Protein AF-A0AA35T6Y2-F1 (afdb_monomer_lite)

Organism: Geodia barretti (NCBI:txid519541)

pLDDT: mean 72.66, std 21.19, range [26.28, 97.31]

InterPro domains:
  IPR019515 Vacuolar protein sorting-associated protein 54, N-terminal [PF10475] (73-193)
  IPR039745 Vacuolar protein sorting-associated protein 54 [PTHR12965] (3-205)

Sequence (213 aa):
MFDLSSVPRLFMQADFCLKDLATFQQVLPLQELGPGRRTKKAARSGERGKKNVTSPSPNTPSTPPVSSKLLHEKLSQYLDVIEVHLAHQIAQRSDLFFSTLSSQQELQDHIMSVRQNVVELRMCLRDLDRKLTHKNLELMRLCSQTHRNSQVLQKLKLISTVQQTQPTIQLLLSTSDFVGAIDLITTTQDVLHDELRGVHSLRSVVFLITLSS

Secondary structure (DSSP, 8-state):
---GGGS-GGGG-TT--TTSHHHHHHHGGGT-SSS------------------------------HHHHHHHHHHHHHHHHHHHHHHHHHHHHHHHHHHHHHHHHHHHHHHHHHHHHHHHHHHHHHHHHHHHHHHHHHHHHHHHHHHHHHHHHHHHHHHHHHHHHHHHHHHHHHTT-HHHHHHHHHHHHHHHHHH-TT-GGGHHHHHHHHH--

Structure (mmCIF, N/CA/C/O backbone):
data_AF-A0AA35T6Y2-F1
#
_entry.id   AF-A0AA35T6Y2-F1
#
loop_
_atom_site.group_PDB
_atom_site.id
_atom_site.type_symbol
_atom_site.label_atom_id
_atom_site.label_alt_id
_atom_site.label_comp_id
_atom_site.label_asym_id
_atom_site.label_entity_id
_atom_site.label_seq_id
_atom_site.pdbx_PDB_ins_code
_atom_site.Cartn_x
_atom_site.Cartn_y
_atom_site.Cartn_z
_atom_site.occupancy
_atom_site.B_iso_or_equiv
_atom_site.auth_seq_id
_atom_site.auth_comp_id
_atom_site.auth_asym_id
_atom_site.auth_atom_id
_atom_site.pdbx_PDB_model_num
ATOM 1 N N . MET A 1 1 ? 35.391 18.496 -51.029 1.00 40.84 1 MET A N 1
ATOM 2 C CA . MET A 1 1 ? 34.300 17.642 -50.521 1.00 40.84 1 MET A CA 1
ATOM 3 C C . MET A 1 1 ? 34.129 16.545 -51.555 1.00 40.84 1 MET A C 1
ATOM 5 O O . MET A 1 1 ? 33.751 16.854 -52.675 1.00 40.84 1 MET A O 1
ATOM 9 N N . PHE A 1 2 ? 34.644 15.347 -51.281 1.00 49.19 2 PHE A N 1
ATOM 10 C CA . PHE A 1 2 ? 34.732 14.275 -52.275 1.00 49.19 2 PHE A CA 1
ATOM 11 C C . PHE A 1 2 ? 33.398 13.529 -52.318 1.00 49.19 2 PHE A C 1
ATOM 13 O O . PHE A 1 2 ? 33.018 12.889 -51.343 1.00 49.19 2 PHE A O 1
ATOM 20 N N . ASP A 1 3 ? 32.675 13.663 -53.428 1.00 54.66 3 ASP A N 1
ATOM 21 C CA . ASP A 1 3 ? 31.374 13.030 -53.617 1.00 54.66 3 ASP A CA 1
ATOM 22 C C . ASP A 1 3 ? 31.513 11.553 -54.007 1.00 54.66 3 ASP A C 1
ATOM 24 O O . ASP A 1 3 ? 32.377 11.167 -54.806 1.00 54.66 3 ASP A O 1
ATOM 28 N N . LEU A 1 4 ? 30.571 10.737 -53.522 1.00 59.56 4 LEU A N 1
ATOM 29 C CA . LEU A 1 4 ? 30.365 9.329 -53.900 1.00 59.56 4 LEU A CA 1
ATOM 30 C C . LEU A 1 4 ? 30.163 9.115 -55.411 1.00 59.56 4 LEU A C 1
ATOM 32 O O . LEU A 1 4 ? 30.188 7.983 -55.880 1.00 59.56 4 LEU A O 1
ATOM 36 N N . SER A 1 5 ? 29.962 10.187 -56.180 1.00 58.47 5 SER A N 1
ATOM 37 C CA . SER A 1 5 ? 29.898 10.173 -57.644 1.00 58.47 5 SER A CA 1
ATOM 38 C C . SER A 1 5 ? 31.239 9.848 -58.309 1.00 58.47 5 SER A C 1
ATOM 40 O O . SER A 1 5 ? 31.257 9.415 -59.459 1.00 58.47 5 SER A O 1
ATOM 42 N N . SER A 1 6 ? 32.354 10.040 -57.596 1.00 57.62 6 SER A N 1
ATOM 43 C CA . SER A 1 6 ? 33.705 9.741 -58.084 1.00 57.62 6 SER A CA 1
ATOM 44 C C . SER A 1 6 ? 34.071 8.256 -57.998 1.00 57.62 6 SER A C 1
ATOM 46 O O . SER A 1 6 ? 34.966 7.810 -58.719 1.00 57.62 6 SER A O 1
ATOM 48 N N . VAL A 1 7 ? 33.365 7.495 -57.154 1.00 61.16 7 VAL A N 1
ATOM 49 C CA . VAL A 1 7 ? 33.535 6.049 -56.989 1.00 61.16 7 VAL A CA 1
ATOM 50 C C . VAL A 1 7 ? 32.542 5.333 -57.911 1.00 61.16 7 VAL A C 1
ATOM 52 O O . VAL A 1 7 ? 31.332 5.542 -57.795 1.00 61.16 7 VAL A O 1
ATOM 55 N N . PRO A 1 8 ? 32.998 4.463 -58.827 1.00 65.88 8 PRO A N 1
ATOM 56 C CA . PRO A 1 8 ? 32.092 3.653 -59.632 1.00 65.88 8 PRO A CA 1
ATOM 57 C C . PRO A 1 8 ? 31.171 2.802 -58.744 1.00 65.88 8 PRO A C 1
ATOM 59 O O . PRO A 1 8 ? 31.642 2.017 -57.924 1.00 65.88 8 PRO A O 1
ATOM 62 N N . ARG A 1 9 ? 29.848 2.897 -58.943 1.00 61.72 9 ARG A N 1
ATOM 63 C CA . ARG A 1 9 ? 28.834 2.129 -58.181 1.00 61.72 9 ARG A CA 1
ATOM 64 C C . ARG A 1 9 ? 29.005 0.606 -58.269 1.00 61.72 9 ARG A C 1
ATOM 66 O O . ARG A 1 9 ? 28.448 -0.111 -57.448 1.00 61.72 9 ARG A O 1
ATOM 73 N N . LEU A 1 10 ? 29.798 0.135 -59.232 1.00 60.56 10 LEU A N 1
ATOM 74 C CA . LEU A 1 10 ? 30.253 -1.251 -59.367 1.00 60.56 10 LEU A CA 1
ATOM 75 C C . LEU A 1 10 ? 30.961 -1.767 -58.102 1.00 60.56 10 LEU A C 1
ATOM 77 O O . LEU A 1 10 ? 30.773 -2.919 -57.734 1.00 60.56 10 LEU A O 1
ATOM 81 N N . PHE A 1 11 ? 31.705 -0.913 -57.390 1.00 60.81 11 PHE A N 1
ATOM 82 C CA . PHE A 1 11 ? 32.363 -1.277 -56.127 1.00 60.81 11 PHE A CA 1
ATOM 83 C C . PHE A 1 11 ? 31.399 -1.388 -54.934 1.00 60.81 11 PHE A C 1
ATOM 85 O O . PHE A 1 11 ? 31.786 -1.889 -53.885 1.00 60.81 11 PHE A O 1
ATOM 92 N N . MET A 1 12 ? 30.158 -0.908 -55.072 1.00 64.06 12 MET A N 1
ATOM 93 C CA . MET A 1 12 ? 29.148 -0.889 -54.004 1.00 64.06 12 MET A CA 1
ATOM 94 C C . MET A 1 12 ? 28.091 -1.994 -54.157 1.00 64.06 12 MET A C 1
ATOM 96 O O . MET A 1 12 ? 27.111 -2.018 -53.415 1.00 64.06 12 MET A O 1
ATOM 100 N N . GLN A 1 13 ? 28.249 -2.891 -55.133 1.00 67.50 13 GLN A N 1
ATOM 101 C CA . GLN A 1 13 ? 27.334 -4.009 -55.354 1.00 67.50 13 GLN A CA 1
ATOM 102 C C . GLN A 1 13 ? 27.669 -5.179 -54.420 1.00 67.50 13 GLN A C 1
ATOM 104 O O . GLN A 1 13 ? 28.837 -5.504 -54.222 1.00 67.50 13 GLN A O 1
ATOM 109 N N . ALA A 1 14 ? 26.640 -5.839 -53.879 1.00 59.72 14 ALA A N 1
ATOM 110 C CA . ALA A 1 14 ? 26.797 -6.993 -52.986 1.00 59.72 14 ALA A CA 1
ATOM 111 C C . ALA A 1 14 ? 27.492 -8.196 -53.663 1.00 59.72 14 ALA A C 1
ATOM 113 O O . ALA A 1 14 ? 28.116 -9.005 -52.982 1.00 59.72 14 ALA A O 1
ATOM 114 N N . ASP A 1 15 ? 27.445 -8.257 -54.998 1.00 60.25 15 ASP A N 1
ATOM 115 C CA . ASP A 1 15 ? 27.984 -9.349 -55.819 1.00 60.25 15 ASP A CA 1
ATOM 116 C C . ASP A 1 15 ? 29.372 -9.022 -56.410 1.00 60.25 15 ASP A C 1
ATOM 118 O O . ASP A 1 15 ? 29.856 -9.694 -57.325 1.00 60.25 15 ASP A O 1
ATOM 122 N N . PHE A 1 16 ? 30.027 -7.965 -55.916 1.00 62.53 16 PHE A N 1
ATOM 123 C CA . PHE A 1 16 ? 31.308 -7.501 -56.438 1.00 62.53 16 PHE A CA 1
ATOM 124 C C . PHE A 1 16 ? 32.417 -8.546 -56.234 1.00 62.53 16 PHE A C 1
ATOM 126 O O . PHE A 1 16 ? 32.911 -8.773 -55.129 1.00 62.53 16 PHE A O 1
ATOM 133 N N . CYS A 1 17 ? 32.849 -9.161 -57.335 1.00 58.00 17 CYS A N 1
ATOM 134 C CA . CYS A 1 17 ? 33.937 -10.130 -57.358 1.00 58.00 17 CYS A CA 1
ATOM 135 C C . CYS A 1 17 ? 34.991 -9.724 -58.397 1.00 58.00 17 CYS A C 1
ATOM 137 O O . CYS A 1 17 ? 34.761 -9.848 -59.597 1.00 58.00 17 CYS A O 1
ATOM 139 N N . LEU A 1 18 ? 36.199 -9.347 -57.950 1.00 61.38 18 LEU A N 1
ATOM 140 C CA . LEU A 1 18 ? 37.350 -9.092 -58.844 1.00 61.38 18 LEU A CA 1
ATOM 141 C C . LEU A 1 18 ? 37.808 -10.334 -59.628 1.00 61.38 18 LEU A C 1
ATOM 143 O O . LEU A 1 18 ? 38.645 -10.227 -60.520 1.00 61.38 18 LEU A O 1
ATOM 147 N N . LYS A 1 19 ? 37.304 -11.519 -59.266 1.00 58.59 19 LYS A N 1
ATOM 148 C CA . LYS A 1 19 ? 37.584 -12.771 -59.975 1.00 58.59 19 LYS A CA 1
ATOM 149 C C . LYS A 1 19 ? 36.892 -12.837 -61.336 1.00 58.59 19 LYS A C 1
ATOM 151 O O . LYS A 1 19 ? 37.330 -13.612 -62.179 1.00 58.59 19 LYS A O 1
ATOM 156 N N . ASP A 1 20 ? 35.832 -12.054 -61.540 1.00 62.06 20 ASP A N 1
ATOM 157 C CA . ASP A 1 20 ? 35.130 -12.008 -62.814 1.00 62.06 20 ASP A CA 1
ATOM 158 C C . ASP A 1 20 ? 35.839 -11.054 -63.787 1.00 62.06 20 ASP A C 1
ATOM 160 O O . ASP A 1 20 ? 36.081 -9.878 -63.493 1.00 62.06 20 ASP A O 1
ATOM 164 N N . LEU A 1 21 ? 36.192 -11.583 -64.958 1.00 54.94 21 LEU A N 1
ATOM 165 C CA . LEU A 1 21 ? 36.977 -10.891 -65.978 1.00 54.94 21 LEU A CA 1
ATOM 166 C C . LEU A 1 21 ? 36.234 -9.662 -66.523 1.00 54.94 21 LEU A C 1
ATOM 168 O O . LEU A 1 21 ? 36.875 -8.666 -66.851 1.00 54.94 21 LEU A O 1
ATOM 172 N N . ALA A 1 22 ? 34.898 -9.703 -66.570 1.00 56.12 22 ALA A N 1
ATOM 173 C CA . ALA A 1 22 ? 34.062 -8.586 -67.011 1.00 56.12 22 ALA A CA 1
ATOM 174 C C . ALA A 1 22 ? 34.075 -7.418 -66.006 1.00 56.12 22 ALA A C 1
ATOM 176 O O . ALA A 1 22 ? 34.224 -6.258 -66.397 1.00 56.12 22 ALA A O 1
ATOM 177 N N . THR A 1 23 ? 34.008 -7.726 -64.709 1.00 59.81 23 THR A N 1
ATOM 178 C CA . THR A 1 23 ? 34.080 -6.747 -63.613 1.00 59.81 23 THR A CA 1
ATOM 179 C C . THR A 1 23 ? 35.476 -6.129 -63.524 1.00 59.81 23 THR A C 1
ATOM 181 O O . THR A 1 23 ? 35.616 -4.916 -63.379 1.00 59.81 23 THR A O 1
ATOM 184 N N . PHE A 1 24 ? 36.528 -6.934 -63.711 1.00 61.31 24 PHE A N 1
ATOM 185 C CA . PHE A 1 24 ? 37.911 -6.457 -63.779 1.00 61.31 24 PHE A CA 1
ATOM 186 C C . PHE A 1 24 ? 38.156 -5.558 -65.009 1.00 61.31 24 PHE A C 1
ATOM 188 O O . PHE A 1 24 ? 38.783 -4.505 -64.890 1.00 61.31 24 PHE A O 1
ATOM 195 N N . GLN A 1 25 ? 37.597 -5.907 -66.176 1.00 56.62 25 GLN A N 1
ATOM 196 C CA . GLN A 1 25 ? 37.661 -5.097 -67.404 1.00 56.62 25 GLN A CA 1
ATOM 197 C C . GLN A 1 25 ? 36.926 -3.755 -67.310 1.00 56.62 25 GLN A C 1
ATOM 199 O O . GLN A 1 25 ? 37.310 -2.809 -67.995 1.00 56.62 25 GLN A O 1
ATOM 204 N N . GLN A 1 26 ? 35.920 -3.633 -66.444 1.00 58.12 26 GLN A N 1
ATOM 205 C CA . GLN A 1 26 ? 35.246 -2.359 -66.168 1.00 58.12 26 GLN A CA 1
ATOM 206 C C . GLN A 1 26 ? 35.996 -1.458 -65.176 1.00 58.12 26 GLN A C 1
ATOM 208 O O . GLN A 1 26 ? 35.771 -0.250 -65.176 1.00 58.12 26 GLN A O 1
ATOM 213 N N . VAL A 1 27 ? 36.914 -2.007 -64.375 1.00 59.06 27 VAL A N 1
ATOM 214 C CA . VAL A 1 27 ? 37.843 -1.240 -63.518 1.00 59.06 27 VAL A CA 1
ATOM 215 C C . VAL A 1 27 ? 39.121 -0.851 -64.288 1.00 59.06 27 VAL A C 1
ATOM 217 O O . VAL A 1 27 ? 39.754 0.163 -63.998 1.00 59.06 27 VAL A O 1
ATOM 220 N N . LEU A 1 28 ? 39.446 -1.596 -65.349 1.00 56.75 28 LEU A N 1
ATOM 221 C CA . LEU A 1 28 ? 40.545 -1.361 -66.297 1.00 56.75 28 LEU A CA 1
ATOM 222 C C . LEU A 1 28 ? 40.528 -0.050 -67.127 1.00 56.75 28 LEU A C 1
ATOM 224 O O . LEU A 1 28 ? 41.612 0.320 -67.582 1.00 56.75 28 LEU A O 1
ATOM 228 N N . PRO A 1 29 ? 39.431 0.722 -67.318 1.00 55.75 29 PRO A N 1
ATOM 229 C CA . PRO A 1 29 ? 39.501 2.045 -67.953 1.00 55.75 29 PRO A CA 1
ATOM 230 C C . PRO A 1 29 ? 40.425 3.021 -67.206 1.00 55.75 29 PRO A C 1
ATOM 232 O O . PRO A 1 29 ? 40.916 3.978 -67.797 1.00 55.75 29 PRO A O 1
ATOM 235 N N . LEU A 1 30 ? 40.725 2.750 -65.929 1.00 52.12 30 LEU A N 1
ATOM 236 C CA . LEU A 1 30 ? 41.724 3.474 -65.136 1.00 52.12 30 LEU A CA 1
ATOM 237 C C . LEU A 1 30 ? 43.175 3.209 -65.590 1.00 52.12 30 LEU A C 1
ATOM 239 O O . LEU A 1 30 ? 44.072 3.965 -65.228 1.00 52.12 30 LEU A O 1
ATOM 243 N N . GLN A 1 31 ? 43.421 2.166 -66.391 1.00 52.12 31 GLN A N 1
ATOM 244 C CA . GLN A 1 31 ? 44.741 1.800 -66.915 1.00 52.12 31 GLN A CA 1
A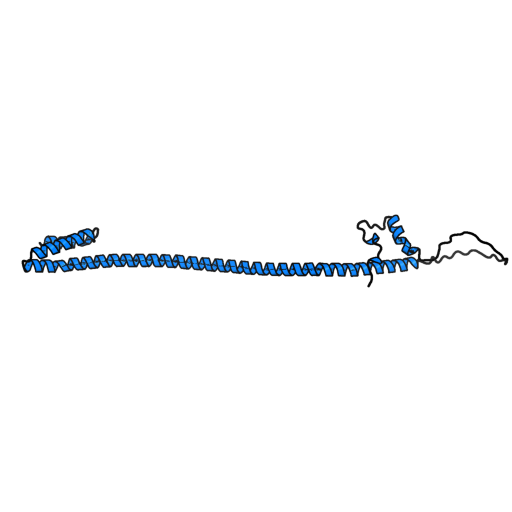TOM 245 C C . GLN A 1 31 ? 44.984 2.308 -68.352 1.00 52.12 31 GLN A C 1
ATOM 247 O O . GLN A 1 31 ? 46.137 2.389 -68.772 1.00 52.12 31 GLN A O 1
ATOM 252 N N . GLU A 1 32 ? 43.936 2.696 -69.093 1.00 49.53 32 GLU A N 1
ATOM 253 C CA . GLU A 1 32 ? 44.047 3.209 -70.476 1.00 49.53 32 GLU A CA 1
ATOM 254 C C . GLU A 1 32 ? 44.445 4.699 -70.563 1.00 49.53 32 GLU A C 1
ATOM 256 O O . GLU A 1 32 ? 44.732 5.192 -71.655 1.00 49.53 32 GLU A O 1
ATOM 261 N N . LEU A 1 33 ? 44.557 5.429 -69.445 1.00 48.62 33 LEU A N 1
ATOM 262 C CA . LEU A 1 33 ? 45.177 6.764 -69.434 1.00 48.62 33 LEU A CA 1
ATOM 263 C C . LEU A 1 33 ? 46.721 6.659 -69.356 1.00 48.62 33 LEU A C 1
ATOM 265 O O . LEU A 1 33 ? 47.359 7.057 -68.385 1.00 48.62 33 LEU A O 1
ATOM 269 N N . GLY A 1 34 ? 47.334 6.095 -70.401 1.00 35.66 34 GLY A N 1
ATOM 270 C CA . GLY A 1 34 ? 48.787 6.015 -70.618 1.00 35.66 34 GLY A CA 1
ATOM 271 C C . GLY A 1 34 ? 49.102 5.504 -72.035 1.00 35.66 34 GLY A C 1
ATOM 272 O O . GLY A 1 34 ? 48.418 4.610 -72.522 1.00 35.66 34 GLY A O 1
ATOM 273 N N . PRO A 1 35 ? 50.069 6.094 -72.762 1.00 43.78 35 PRO A N 1
ATOM 274 C CA . PRO A 1 35 ? 49.973 6.334 -74.202 1.00 43.78 35 PRO A CA 1
ATOM 275 C C . PRO A 1 35 ? 50.241 5.073 -75.030 1.00 43.78 35 PRO A C 1
ATOM 277 O O . PRO A 1 35 ? 51.327 4.502 -74.964 1.00 43.78 35 PRO A O 1
ATOM 280 N N . GLY A 1 36 ? 49.288 4.646 -75.867 1.00 43.75 36 GLY A N 1
ATOM 281 C CA . GLY A 1 36 ? 49.531 3.428 -76.643 1.00 43.75 36 GLY A CA 1
ATOM 282 C C . GLY A 1 36 ? 48.455 2.916 -77.591 1.00 43.75 36 GLY A C 1
ATOM 283 O O . GLY A 1 36 ? 48.460 1.721 -77.864 1.00 43.75 36 GLY A O 1
ATOM 284 N N . ARG A 1 37 ? 47.567 3.744 -78.161 1.00 35.47 37 ARG A N 1
ATOM 285 C CA . ARG A 1 37 ? 46.673 3.281 -79.244 1.00 35.47 37 ARG A CA 1
ATOM 286 C C . ARG A 1 37 ? 47.218 3.653 -80.622 1.00 35.47 37 ARG A C 1
ATOM 288 O O . ARG A 1 37 ? 46.863 4.661 -81.222 1.00 35.47 37 ARG A O 1
ATOM 295 N N . ARG A 1 38 ? 48.096 2.792 -81.147 1.00 37.28 38 ARG A N 1
ATOM 296 C CA . ARG A 1 38 ? 48.432 2.733 -82.577 1.00 37.28 38 ARG A CA 1
ATOM 297 C C . ARG A 1 38 ? 47.228 2.195 -83.355 1.00 37.28 38 ARG A C 1
ATOM 299 O O . ARG A 1 38 ? 47.124 0.993 -83.576 1.00 37.28 38 ARG A O 1
ATOM 306 N N . THR A 1 39 ? 46.359 3.072 -83.841 1.00 32.34 39 THR A N 1
ATOM 307 C CA . THR A 1 39 ? 45.482 2.753 -84.976 1.00 32.34 39 THR A CA 1
ATOM 308 C C . THR A 1 39 ? 46.164 3.220 -86.257 1.00 32.34 39 THR A C 1
ATOM 310 O O . THR A 1 39 ? 46.186 4.403 -86.582 1.00 32.34 39 THR A O 1
ATOM 313 N N . LYS A 1 40 ? 46.768 2.274 -86.982 1.00 31.59 40 LYS A N 1
ATOM 314 C CA . LYS A 1 40 ? 47.261 2.490 -88.347 1.00 31.59 40 LYS A CA 1
ATOM 315 C C . LYS A 1 40 ? 46.074 2.802 -89.265 1.00 31.59 40 LYS A C 1
ATOM 317 O O . LYS A 1 40 ? 45.190 1.958 -89.365 1.00 31.59 40 LYS A O 1
ATOM 322 N N . LYS A 1 41 ? 46.109 3.932 -89.984 1.00 27.95 41 LYS A N 1
ATOM 323 C CA . LYS A 1 41 ? 45.565 4.087 -91.351 1.00 27.95 41 LYS A CA 1
ATOM 324 C C . LYS A 1 41 ? 46.069 5.388 -92.012 1.00 27.95 41 LYS A C 1
ATOM 326 O O . LYS A 1 41 ? 45.730 6.477 -91.586 1.00 27.95 41 LYS A O 1
ATOM 331 N N . ALA A 1 42 ? 46.907 5.180 -93.034 1.00 28.30 42 ALA A N 1
ATOM 332 C CA . ALA A 1 42 ? 47.131 5.944 -94.271 1.00 28.30 42 ALA A CA 1
ATOM 333 C C . ALA A 1 42 ? 47.162 7.492 -94.269 1.00 28.30 42 ALA A C 1
ATOM 335 O O . ALA A 1 42 ? 46.114 8.121 -94.214 1.00 28.30 42 ALA A O 1
ATOM 336 N N . ALA A 1 43 ? 48.337 8.074 -94.568 1.00 29.12 43 ALA A N 1
ATOM 337 C CA . ALA A 1 43 ? 48.576 8.863 -95.794 1.00 29.12 43 ALA A CA 1
ATOM 338 C C . ALA A 1 43 ? 50.055 9.323 -95.925 1.00 29.12 43 ALA A C 1
ATOM 340 O O . ALA A 1 43 ? 50.630 9.840 -94.977 1.00 29.12 43 ALA A O 1
ATOM 341 N N . ARG A 1 44 ? 50.630 9.068 -97.119 1.00 28.20 44 ARG A N 1
ATOM 342 C CA . ARG A 1 44 ? 51.732 9.731 -97.879 1.00 28.20 44 ARG A CA 1
ATOM 343 C C . ARG A 1 44 ? 52.544 10.842 -97.172 1.00 28.20 44 ARG A C 1
ATOM 345 O O . ARG A 1 44 ? 51.957 11.778 -96.660 1.00 28.20 44 ARG A O 1
ATOM 352 N N . SER A 1 45 ? 53.882 10.881 -97.233 1.00 27.44 45 SER A N 1
ATOM 353 C CA . SER A 1 45 ? 54.701 11.236 -98.419 1.00 27.44 45 SER A CA 1
ATOM 354 C C . SER A 1 45 ? 56.177 11.452 -97.989 1.00 27.44 45 SER A C 1
ATOM 356 O O . SER A 1 45 ? 56.346 11.988 -96.905 1.00 27.44 45 SER A O 1
ATOM 358 N N . GLY A 1 46 ? 57.166 11.077 -98.835 1.00 26.28 46 GLY A N 1
ATOM 359 C CA . GLY A 1 46 ? 58.586 11.543 -98.969 1.00 26.28 46 GLY A CA 1
ATOM 360 C C . GLY A 1 46 ? 59.429 11.857 -97.710 1.00 26.28 46 GLY A C 1
ATOM 361 O O . GLY A 1 46 ? 58.981 12.559 -96.829 1.00 26.28 46 GLY A O 1
ATOM 362 N N . GLU A 1 47 ? 60.689 11.451 -97.520 1.00 30.02 47 GLU A N 1
ATOM 363 C CA . GLU A 1 47 ? 61.833 11.453 -98.440 1.00 30.02 47 GLU A CA 1
ATOM 364 C C . GLU A 1 47 ? 63.053 10.716 -97.818 1.00 30.02 47 GLU A C 1
ATOM 366 O O . GLU A 1 47 ? 63.069 10.357 -96.643 1.00 30.02 47 GLU A O 1
ATOM 371 N N . ARG A 1 48 ? 64.074 10.469 -98.649 1.00 28.86 48 ARG A N 1
ATOM 372 C CA . ARG A 1 48 ? 65.286 9.643 -98.446 1.00 28.86 48 ARG A CA 1
ATOM 373 C C . ARG A 1 48 ? 66.258 10.112 -97.341 1.00 28.86 48 ARG A C 1
ATOM 375 O O . ARG A 1 48 ? 66.611 11.280 -97.285 1.00 28.86 48 ARG A O 1
ATOM 382 N N . GLY A 1 49 ? 66.895 9.147 -96.660 1.00 29.39 49 GLY A N 1
ATOM 383 C CA . GLY A 1 49 ? 68.173 9.313 -95.942 1.00 29.39 49 GLY A CA 1
ATOM 384 C C . GLY A 1 49 ? 68.790 7.967 -95.517 1.00 29.39 49 GLY A C 1
ATOM 385 O O . GLY A 1 49 ? 68.123 7.150 -94.900 1.00 29.39 49 GLY A O 1
ATOM 386 N N . LYS A 1 50 ? 70.037 7.693 -95.920 1.00 30.02 50 LYS A N 1
ATOM 387 C CA . LYS A 1 50 ? 70.764 6.399 -95.897 1.00 30.02 50 LYS A CA 1
ATOM 388 C C . LYS A 1 50 ? 71.393 6.033 -94.530 1.00 30.02 50 LYS A C 1
ATOM 390 O O . LYS A 1 50 ? 72.037 6.890 -93.949 1.00 30.02 50 LYS A O 1
ATOM 395 N N . LYS A 1 51 ? 71.400 4.713 -94.233 1.00 30.86 51 LYS A N 1
ATOM 396 C CA . LYS A 1 51 ? 72.485 3.864 -93.645 1.00 30.86 51 LYS A CA 1
ATOM 397 C C . LYS A 1 51 ? 72.965 4.202 -92.207 1.00 30.86 51 LYS A C 1
ATOM 399 O O . LYS A 1 51 ? 73.415 5.302 -91.953 1.00 30.86 51 LYS A O 1
ATOM 404 N N . ASN A 1 52 ? 72.953 3.292 -91.225 1.00 29.45 52 ASN A N 1
ATOM 405 C CA . ASN A 1 52 ? 73.809 2.100 -91.140 1.00 29.45 52 ASN A CA 1
ATOM 406 C C . ASN A 1 52 ? 73.303 1.077 -90.099 1.00 29.45 52 ASN A C 1
ATOM 408 O O . ASN A 1 52 ? 72.734 1.428 -89.071 1.00 29.45 52 ASN A O 1
ATOM 412 N N . VAL A 1 53 ? 73.596 -0.190 -90.388 1.00 39.94 53 VAL A N 1
ATOM 413 C CA . VAL A 1 53 ? 73.515 -1.379 -89.525 1.00 39.94 53 VAL A CA 1
ATOM 414 C C . VAL A 1 53 ? 74.639 -1.342 -88.484 1.00 39.94 53 VAL A C 1
ATOM 416 O O . VAL A 1 53 ? 75.757 -1.047 -88.890 1.00 39.94 53 VAL A O 1
ATOM 419 N N . THR A 1 54 ? 74.383 -1.697 -87.211 1.00 31.62 54 THR A N 1
ATOM 420 C CA . THR A 1 54 ? 75.270 -2.528 -86.349 1.00 31.62 54 THR A CA 1
ATOM 421 C C . THR A 1 54 ? 74.529 -3.019 -85.081 1.00 31.62 54 THR A C 1
ATOM 423 O O . THR A 1 54 ? 74.112 -2.225 -84.248 1.00 31.62 54 THR A O 1
ATOM 426 N N . SER A 1 55 ? 74.421 -4.352 -84.985 1.00 37.69 55 SER A N 1
ATOM 427 C CA . SER A 1 55 ? 74.269 -5.258 -83.820 1.00 37.69 55 SER A CA 1
ATOM 428 C C . SER A 1 55 ? 73.057 -5.209 -82.853 1.00 37.69 55 SER A C 1
ATOM 430 O O . SER A 1 55 ? 72.731 -4.155 -82.312 1.00 37.69 55 SER A O 1
ATOM 432 N N . PRO A 1 56 ? 72.471 -6.387 -82.525 1.00 45.94 56 PRO A N 1
ATOM 433 C CA . PRO A 1 56 ? 71.513 -6.586 -81.439 1.00 45.94 56 PRO A CA 1
ATOM 434 C C . PRO A 1 56 ? 72.243 -6.829 -80.105 1.00 45.94 56 PRO A C 1
ATOM 436 O O . PRO A 1 56 ? 73.211 -7.584 -80.062 1.00 45.94 56 PRO A O 1
ATOM 439 N N . SER A 1 57 ? 71.772 -6.235 -79.006 1.00 31.48 57 SER A N 1
ATOM 440 C CA . SER A 1 57 ? 72.212 -6.613 -77.656 1.00 31.48 57 SER A CA 1
ATOM 441 C C . SER A 1 57 ? 71.022 -6.619 -76.684 1.00 31.48 57 SER A C 1
ATOM 443 O O . SER A 1 57 ? 70.253 -5.653 -76.673 1.00 31.48 57 SER A O 1
ATOM 445 N N . PRO A 1 58 ? 70.820 -7.708 -75.917 1.00 50.09 58 PRO A N 1
ATOM 446 C CA . PRO A 1 58 ? 69.639 -7.938 -75.101 1.00 50.09 58 PRO A CA 1
ATOM 447 C C . PRO A 1 58 ? 69.872 -7.381 -73.702 1.00 50.09 58 PRO A C 1
ATOM 449 O O . PRO A 1 58 ? 70.638 -7.964 -72.956 1.00 50.09 58 PRO A O 1
ATOM 452 N N . ASN A 1 59 ? 69.220 -6.282 -73.329 1.00 36.19 59 ASN A N 1
ATOM 453 C CA . ASN A 1 59 ? 69.100 -5.876 -71.928 1.00 36.19 59 ASN A CA 1
ATOM 454 C C . ASN A 1 59 ? 67.814 -5.068 -71.745 1.00 36.19 59 ASN A C 1
ATOM 456 O O . ASN A 1 59 ? 67.763 -3.857 -71.942 1.00 36.19 59 ASN A O 1
ATOM 460 N N . THR A 1 60 ? 66.753 -5.781 -71.387 1.00 46.00 60 THR A N 1
ATOM 461 C CA . THR A 1 60 ? 65.587 -5.253 -70.681 1.00 46.00 60 THR A CA 1
ATOM 462 C C . THR A 1 60 ? 66.018 -4.572 -69.383 1.00 46.00 60 THR A C 1
ATOM 464 O O . THR A 1 60 ? 66.647 -5.211 -68.543 1.00 46.00 60 THR A O 1
ATOM 467 N N . PRO A 1 61 ? 65.515 -3.361 -69.124 1.00 39.47 61 PRO A N 1
ATOM 468 C CA . PRO A 1 61 ? 64.863 -3.085 -67.866 1.00 39.47 61 PRO A CA 1
ATOM 469 C C . PRO A 1 61 ? 63.380 -2.959 -68.188 1.00 39.47 61 PRO A C 1
ATOM 471 O O . PRO A 1 61 ? 62.914 -1.955 -68.723 1.00 39.47 61 PRO A O 1
ATOM 474 N N . SER A 1 62 ? 62.637 -4.025 -67.904 1.00 42.09 62 SER A N 1
ATOM 475 C CA . SER A 1 62 ? 61.196 -3.943 -67.712 1.00 42.09 62 SER A CA 1
ATOM 476 C C . SER A 1 62 ? 60.931 -2.826 -66.705 1.00 42.09 62 SER A C 1
ATOM 478 O O . SER A 1 62 ? 61.193 -3.001 -65.517 1.00 42.09 62 SER A O 1
ATOM 480 N N . THR A 1 63 ? 60.473 -1.669 -67.172 1.00 44.03 63 THR A N 1
ATOM 481 C CA . THR A 1 63 ? 59.932 -0.619 -66.316 1.00 44.03 63 THR A CA 1
ATOM 482 C C . THR A 1 63 ? 58.702 -1.196 -65.611 1.00 44.03 63 THR A C 1
ATOM 484 O O . THR A 1 63 ? 57.715 -1.511 -66.279 1.00 44.03 63 THR A O 1
ATOM 487 N N . PRO A 1 64 ? 58.720 -1.389 -64.278 1.00 46.38 64 PRO A N 1
ATOM 488 C CA . PRO A 1 64 ? 57.499 -1.707 -63.561 1.00 46.38 64 PRO A CA 1
ATOM 489 C C . PRO A 1 64 ? 56.594 -0.457 -63.542 1.00 46.38 64 PRO A C 1
ATOM 491 O O . PRO A 1 64 ? 57.045 0.666 -63.787 1.00 46.38 64 PRO A O 1
ATOM 494 N N . PRO A 1 65 ? 55.290 -0.631 -63.313 1.00 54.09 65 PRO A N 1
ATOM 495 C CA . PRO A 1 65 ? 54.241 0.112 -63.991 1.00 54.09 65 PRO A CA 1
ATOM 496 C C . PRO A 1 65 ? 53.965 1.431 -63.269 1.00 54.09 65 PRO A C 1
ATOM 498 O O . PRO A 1 65 ? 53.465 1.452 -62.146 1.00 54.09 65 PRO A O 1
ATOM 501 N N . VAL A 1 66 ? 54.229 2.563 -63.919 1.00 54.09 66 VAL A N 1
ATOM 502 C CA . VAL A 1 66 ? 53.789 3.878 -63.406 1.00 54.09 66 VAL A CA 1
ATOM 503 C C . VAL A 1 66 ? 52.253 3.915 -63.288 1.00 54.09 66 VAL A C 1
ATOM 505 O O . VAL A 1 66 ? 51.708 4.540 -62.383 1.00 54.09 66 VAL A O 1
ATOM 508 N N . SER A 1 67 ? 51.560 3.136 -64.125 1.00 61.53 67 SER A N 1
ATOM 509 C CA . SER A 1 67 ? 50.111 2.930 -64.083 1.00 61.53 67 SER A CA 1
ATOM 510 C C . SER A 1 67 ? 49.619 2.144 -62.862 1.00 61.53 67 SER A C 1
ATOM 512 O O . SER A 1 67 ? 48.539 2.441 -62.366 1.00 61.53 67 SER A O 1
ATOM 514 N N . SER A 1 68 ? 50.384 1.181 -62.329 1.00 62.34 68 SER A N 1
ATOM 515 C CA . SER A 1 68 ? 49.948 0.399 -61.160 1.00 62.34 68 SER A CA 1
ATOM 516 C C . SER A 1 68 ? 50.090 1.187 -59.863 1.00 62.34 68 SER A C 1
ATOM 518 O O . SER A 1 68 ? 49.277 1.022 -58.959 1.00 62.34 68 SER A O 1
ATOM 520 N N . LYS A 1 69 ? 51.097 2.069 -59.779 1.00 68.06 69 LYS A N 1
ATOM 521 C CA . LYS A 1 69 ? 51.244 3.011 -58.661 1.00 68.06 69 LYS A CA 1
ATOM 522 C C . LYS A 1 69 ? 50.103 4.029 -58.648 1.00 68.06 69 LYS A C 1
ATOM 524 O O . LYS A 1 69 ? 49.478 4.209 -57.611 1.00 68.06 69 LYS A O 1
ATOM 529 N N . LEU A 1 70 ? 49.775 4.604 -59.807 1.00 69.50 70 LEU A N 1
ATOM 530 C CA . LEU A 1 70 ? 48.655 5.53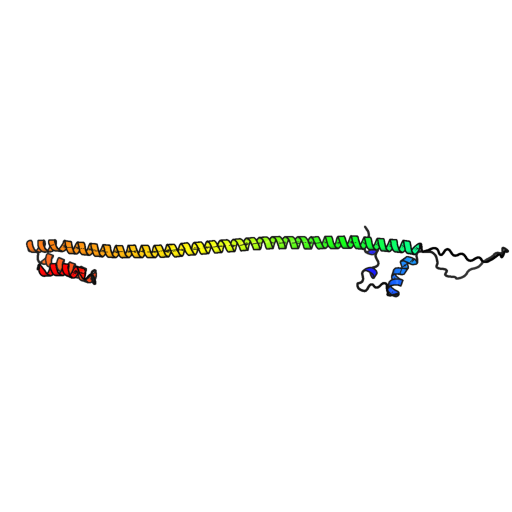8 -59.953 1.00 69.50 70 LEU A CA 1
ATOM 531 C C . LEU A 1 70 ? 47.294 4.873 -59.672 1.00 69.50 70 LEU A C 1
ATOM 533 O O . LEU A 1 70 ? 46.429 5.478 -59.048 1.00 69.50 70 LEU A O 1
ATOM 537 N N . LEU A 1 71 ? 47.105 3.617 -60.090 1.00 70.38 71 LEU A N 1
ATOM 538 C CA . LEU A 1 71 ? 45.907 2.832 -59.775 1.00 70.38 71 LEU A CA 1
ATOM 539 C C . LEU A 1 71 ? 45.782 2.597 -58.268 1.00 70.38 71 LEU A C 1
ATOM 541 O O . LEU A 1 71 ? 44.711 2.811 -57.707 1.00 70.38 71 LEU A O 1
ATOM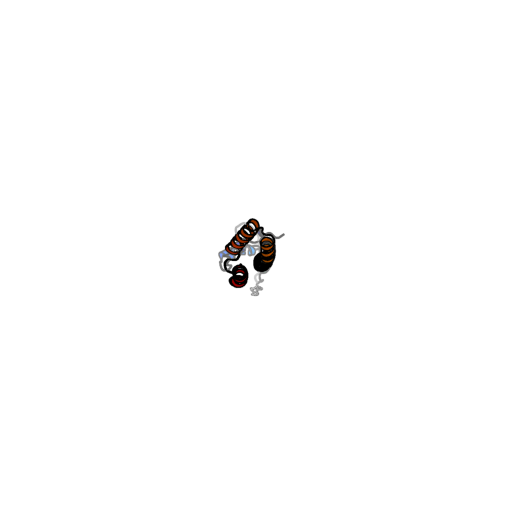 545 N N . HIS A 1 72 ? 46.867 2.182 -57.611 1.00 73.00 72 HIS A N 1
ATOM 546 C CA . HIS A 1 72 ? 46.868 1.958 -56.168 1.00 73.00 72 HIS A CA 1
ATOM 547 C C . HIS A 1 72 ? 46.538 3.241 -55.397 1.00 73.00 72 HIS A C 1
ATOM 549 O O . HIS A 1 72 ? 45.727 3.209 -54.477 1.00 73.00 72 HIS A O 1
ATOM 555 N N . GLU A 1 73 ? 47.077 4.379 -55.833 1.00 76.31 73 GLU A N 1
ATOM 556 C CA . GLU A 1 73 ? 46.756 5.694 -55.273 1.00 76.31 73 GLU A CA 1
ATOM 557 C C . GLU A 1 73 ? 45.278 6.064 -55.477 1.00 76.31 73 GLU A C 1
ATOM 559 O O . GLU A 1 73 ? 44.630 6.560 -54.559 1.00 76.31 73 GLU A O 1
ATOM 564 N N . LYS A 1 74 ? 44.696 5.750 -56.642 1.00 72.88 74 LYS A N 1
ATOM 565 C CA . LYS A 1 74 ? 43.265 5.972 -56.904 1.00 72.88 74 LYS A CA 1
ATOM 566 C C . LYS A 1 74 ? 42.361 5.064 -56.076 1.00 72.88 74 LYS A C 1
ATOM 568 O O . LYS A 1 74 ? 41.356 5.538 -55.561 1.00 72.88 74 LYS A O 1
ATOM 573 N N . LEU A 1 75 ? 42.717 3.792 -55.904 1.00 76.06 75 LEU A N 1
ATOM 574 C CA . LEU A 1 75 ? 41.993 2.879 -55.016 1.00 76.06 75 LEU A CA 1
ATOM 575 C C . LEU A 1 75 ? 42.095 3.302 -53.549 1.00 76.06 75 LEU A C 1
ATOM 577 O O . LEU A 1 75 ? 41.084 3.255 -52.856 1.00 76.06 75 LEU A O 1
ATOM 581 N N . SER A 1 76 ? 43.269 3.749 -53.098 1.00 81.38 76 SER A N 1
ATOM 582 C CA . SER A 1 76 ? 43.443 4.307 -51.752 1.00 81.38 76 SER A CA 1
ATOM 583 C C . SER A 1 76 ? 42.561 5.539 -51.566 1.00 81.38 76 SER A C 1
ATOM 585 O O . SER A 1 76 ? 41.805 5.606 -50.608 1.00 81.38 76 SER A O 1
ATOM 587 N N . GLN A 1 77 ? 42.553 6.449 -52.546 1.00 80.00 77 GLN A N 1
ATOM 588 C CA . GLN A 1 77 ? 41.683 7.624 -52.529 1.00 80.00 77 GLN A CA 1
ATOM 589 C C . GLN A 1 77 ? 40.195 7.241 -52.465 1.00 80.00 77 GLN A C 1
ATOM 591 O O . GLN A 1 77 ? 39.422 7.892 -51.769 1.00 80.00 77 GLN A O 1
ATOM 596 N N . TYR A 1 78 ? 39.768 6.197 -53.180 1.00 80.38 78 TYR A N 1
ATOM 597 C CA . TYR A 1 78 ? 38.389 5.712 -53.102 1.00 80.38 78 TYR A CA 1
ATOM 598 C C . TYR A 1 78 ? 38.059 5.067 -51.753 1.00 80.38 78 TYR A C 1
ATOM 600 O O . TYR A 1 78 ? 36.950 5.268 -51.259 1.00 80.38 78 TYR A O 1
ATOM 608 N N . LEU A 1 79 ? 38.998 4.337 -51.147 1.00 83.12 79 LEU A N 1
ATOM 609 C CA . LEU A 1 79 ? 38.841 3.764 -49.809 1.00 83.12 79 LEU A CA 1
ATOM 610 C C . LEU A 1 79 ? 38.660 4.874 -48.773 1.00 83.12 79 LEU A C 1
ATOM 612 O O . LEU A 1 79 ? 37.674 4.839 -48.044 1.00 83.12 79 LEU A O 1
ATOM 616 N N . ASP A 1 80 ? 39.515 5.897 -48.790 1.00 84.44 80 ASP A N 1
ATOM 617 C CA . ASP A 1 80 ? 39.436 7.028 -47.861 1.00 84.44 80 ASP A CA 1
ATOM 618 C C . ASP A 1 80 ? 38.079 7.750 -47.970 1.00 84.44 80 ASP A C 1
ATOM 620 O O . ASP A 1 80 ? 37.464 8.120 -46.969 1.00 84.44 80 ASP A O 1
ATOM 624 N N . VAL A 1 81 ? 37.556 7.914 -49.193 1.00 82.50 81 VAL A N 1
ATOM 625 C CA . VAL A 1 81 ? 36.232 8.521 -49.427 1.00 82.50 81 VAL A CA 1
ATOM 626 C C . VAL A 1 81 ? 35.106 7.655 -48.860 1.00 82.50 81 VAL A C 1
ATOM 628 O O . VAL A 1 81 ? 34.176 8.187 -48.248 1.00 82.50 81 VAL A O 1
ATOM 631 N N . ILE A 1 82 ? 35.173 6.334 -49.041 1.00 83.69 82 ILE A N 1
ATOM 632 C CA . ILE A 1 82 ? 34.184 5.406 -48.480 1.00 83.69 82 ILE A CA 1
ATOM 633 C C . ILE A 1 82 ? 34.279 5.383 -46.955 1.00 83.69 82 ILE A C 1
ATOM 635 O O . ILE A 1 82 ? 33.244 5.398 -46.299 1.00 83.69 82 ILE A O 1
ATOM 639 N N . GLU A 1 83 ? 35.481 5.387 -46.385 1.00 86.88 83 GLU A N 1
ATOM 640 C CA . GLU A 1 83 ? 35.700 5.377 -44.939 1.00 86.88 83 GLU A CA 1
ATOM 641 C C . GLU A 1 83 ? 35.117 6.629 -44.284 1.00 86.88 83 GLU A C 1
ATOM 643 O O . GLU A 1 83 ? 34.323 6.523 -43.348 1.00 86.88 83 GLU A O 1
ATOM 648 N N . VAL A 1 84 ? 35.411 7.813 -44.832 1.00 86.56 84 VAL A N 1
ATOM 649 C CA . VAL A 1 84 ? 34.848 9.079 -44.343 1.00 86.56 84 VAL A CA 1
ATOM 650 C C . VAL A 1 84 ? 33.325 9.089 -44.480 1.00 86.56 84 VAL A C 1
ATOM 652 O O . VAL A 1 84 ? 32.625 9.523 -43.562 1.00 86.56 84 VAL A O 1
ATOM 655 N N . HIS A 1 85 ? 32.781 8.594 -45.595 1.00 82.31 85 HIS A N 1
ATOM 656 C CA . HIS A 1 85 ? 31.333 8.549 -45.787 1.00 82.31 85 HIS A CA 1
ATOM 657 C C . HIS A 1 85 ? 30.645 7.541 -44.865 1.00 82.31 85 HIS A C 1
ATOM 659 O O . HIS A 1 85 ? 29.578 7.834 -44.333 1.00 82.31 85 HIS A O 1
ATOM 665 N N . LEU A 1 86 ? 31.249 6.375 -44.647 1.00 85.62 86 LEU A N 1
ATOM 666 C CA . LEU A 1 86 ? 30.736 5.356 -43.741 1.00 85.62 86 LEU A CA 1
ATOM 667 C C . LEU A 1 86 ? 30.771 5.860 -42.299 1.00 85.62 86 LEU A C 1
ATOM 669 O O . LEU A 1 86 ? 29.766 5.750 -41.604 1.00 85.62 86 LEU A O 1
ATOM 673 N N . ALA A 1 87 ? 31.873 6.478 -41.869 1.00 86.44 87 ALA A N 1
ATOM 674 C CA . ALA A 1 87 ? 31.970 7.111 -40.558 1.00 86.44 87 ALA A CA 1
ATOM 675 C C . ALA A 1 87 ? 30.893 8.191 -40.380 1.00 86.44 87 ALA A C 1
ATOM 677 O O . ALA A 1 87 ? 30.233 8.237 -39.345 1.00 86.44 87 ALA A O 1
ATOM 678 N N . HIS A 1 88 ? 30.647 9.007 -41.410 1.00 86.75 88 HIS A N 1
ATOM 679 C CA . HIS A 1 88 ? 29.597 10.023 -41.382 1.00 86.75 88 HIS A CA 1
ATOM 680 C C . HIS A 1 88 ? 28.185 9.420 -41.335 1.00 86.75 88 HIS A C 1
ATOM 682 O O . HIS A 1 88 ? 27.361 9.858 -40.536 1.00 86.75 88 HIS A O 1
ATOM 688 N N . GLN A 1 89 ? 27.898 8.398 -42.146 1.00 84.56 89 GLN A N 1
ATOM 689 C CA . GLN A 1 89 ? 26.603 7.713 -42.135 1.00 84.56 89 GLN A CA 1
ATOM 690 C C . GLN A 1 89 ? 26.344 6.999 -40.808 1.00 84.56 89 GLN A C 1
ATOM 692 O O . GLN A 1 89 ? 25.226 7.054 -40.295 1.00 84.56 89 GLN A O 1
ATOM 697 N N . ILE A 1 90 ? 27.362 6.341 -40.247 1.00 85.56 90 ILE A N 1
ATOM 698 C CA . ILE A 1 90 ? 27.275 5.709 -38.931 1.00 85.56 90 ILE A CA 1
ATOM 699 C C . ILE A 1 90 ? 27.023 6.779 -37.875 1.00 85.56 90 ILE A C 1
ATOM 701 O O . ILE A 1 90 ? 26.081 6.616 -37.111 1.00 85.56 90 ILE A O 1
ATOM 705 N N . ALA A 1 91 ? 27.772 7.886 -37.873 1.00 86.19 91 ALA A N 1
ATOM 706 C CA . ALA A 1 91 ? 27.562 8.988 -36.936 1.00 86.19 91 ALA A CA 1
ATOM 707 C C . ALA A 1 91 ? 26.122 9.529 -37.018 1.00 86.19 91 ALA A C 1
ATOM 709 O O . ALA A 1 91 ? 25.397 9.498 -36.025 1.00 86.19 91 ALA A O 1
ATOM 710 N N . GLN A 1 92 ? 25.656 9.878 -38.221 1.00 85.12 92 GLN A N 1
ATOM 711 C CA . GLN A 1 92 ? 24.319 10.433 -38.448 1.00 85.12 92 GLN A CA 1
ATOM 712 C C . GLN A 1 92 ? 23.196 9.481 -38.014 1.00 85.12 92 GLN A C 1
ATOM 714 O O . GLN A 1 92 ? 22.190 9.904 -37.442 1.00 85.12 92 GLN A O 1
ATOM 719 N N . ARG A 1 93 ? 23.336 8.179 -38.289 1.00 86.12 93 ARG A N 1
ATOM 720 C CA . ARG A 1 93 ? 22.356 7.181 -37.838 1.00 86.12 93 ARG A CA 1
ATOM 721 C C . ARG A 1 93 ? 22.470 6.890 -36.347 1.00 86.12 93 ARG A C 1
ATOM 723 O O . ARG A 1 93 ? 21.455 6.599 -35.716 1.00 86.12 93 ARG A O 1
ATOM 730 N N . SER A 1 94 ? 23.673 6.977 -35.789 1.00 89.88 94 SER A N 1
ATOM 731 C CA . SER A 1 94 ? 23.919 6.749 -34.372 1.00 89.88 94 SER A CA 1
ATOM 732 C C . SER A 1 94 ? 23.328 7.853 -33.500 1.00 89.88 94 SER A C 1
ATOM 734 O O . SER A 1 94 ? 22.794 7.531 -32.450 1.00 89.88 94 SER A O 1
ATOM 736 N N . ASP A 1 95 ? 23.283 9.109 -33.953 1.00 85.44 95 ASP A N 1
ATOM 737 C CA . ASP A 1 95 ? 22.675 10.215 -33.193 1.00 85.44 95 ASP A CA 1
ATOM 738 C C . ASP A 1 95 ? 21.184 9.967 -32.895 1.00 85.44 95 ASP A C 1
ATOM 740 O O . ASP A 1 95 ? 20.702 10.128 -31.768 1.00 85.44 95 ASP A O 1
ATOM 744 N N . LEU A 1 96 ? 20.437 9.500 -33.901 1.00 86.94 96 LEU A N 1
ATOM 745 C CA . LEU A 1 96 ? 19.030 9.120 -33.740 1.00 86.94 96 LEU A CA 1
ATOM 746 C C . LEU A 1 96 ? 18.870 7.868 -32.865 1.00 86.94 96 LEU A C 1
ATOM 748 O O . LEU A 1 96 ? 17.938 7.774 -32.065 1.00 86.94 96 LEU A O 1
ATOM 752 N N . PHE A 1 97 ? 19.791 6.911 -32.985 1.00 88.12 97 PHE A N 1
ATOM 753 C CA . PHE A 1 97 ? 19.797 5.717 -32.144 1.00 88.12 97 PHE A CA 1
ATOM 754 C C . PHE A 1 97 ? 20.076 6.055 -30.674 1.00 88.12 97 PHE A C 1
ATOM 756 O O . PHE A 1 97 ? 19.344 5.600 -29.799 1.00 88.12 97 PHE A O 1
ATOM 763 N N . PHE A 1 98 ? 21.080 6.886 -30.393 1.00 88.25 98 PHE A N 1
ATOM 764 C CA . PHE A 1 98 ? 21.449 7.285 -29.038 1.00 88.25 98 PHE A CA 1
ATOM 765 C C . PHE A 1 98 ? 20.380 8.162 -28.394 1.00 88.25 98 PHE A C 1
ATOM 767 O O . PHE A 1 98 ? 20.059 7.935 -27.235 1.00 88.25 98 PHE A O 1
ATOM 774 N N . SER A 1 99 ? 19.754 9.086 -29.129 1.00 89.50 99 SER A N 1
ATOM 775 C CA . SER A 1 99 ? 18.622 9.863 -28.595 1.00 89.50 99 SER A CA 1
ATOM 776 C C . SER A 1 99 ? 17.420 8.979 -28.246 1.00 89.50 99 SER A C 1
ATOM 778 O O . SER A 1 99 ? 16.828 9.135 -27.176 1.00 89.50 99 SER A O 1
ATOM 780 N N . THR A 1 100 ? 17.103 7.994 -29.091 1.00 92.19 100 THR A N 1
ATOM 781 C CA . THR A 1 100 ? 16.057 7.002 -28.795 1.00 92.19 100 THR A CA 1
ATOM 782 C C . THR A 1 100 ? 16.432 6.145 -27.582 1.00 92.19 100 THR A C 1
ATOM 784 O O . THR A 1 100 ? 15.600 5.918 -26.704 1.00 92.19 100 THR A O 1
ATOM 787 N N . LEU A 1 101 ? 17.691 5.707 -27.490 1.00 93.06 101 LEU A N 1
ATOM 788 C CA . LEU A 1 101 ? 18.194 4.906 -26.375 1.00 93.06 101 LEU A CA 1
ATOM 789 C C . LEU A 1 101 ? 18.176 5.685 -25.053 1.00 93.06 101 LEU A C 1
ATOM 791 O O . LEU A 1 101 ? 17.760 5.135 -24.037 1.00 93.06 101 LEU A O 1
ATOM 795 N N . SER A 1 102 ? 18.570 6.960 -25.064 1.00 93.81 102 SER A N 1
ATOM 796 C CA . SER A 1 102 ? 18.498 7.838 -23.894 1.00 93.81 102 SER A CA 1
ATOM 797 C C . SER A 1 102 ? 17.057 8.042 -23.436 1.00 93.81 102 SER A C 1
ATOM 799 O O . SER A 1 102 ? 16.783 7.902 -22.249 1.00 93.81 102 SER A O 1
ATOM 801 N N . SER A 1 103 ? 16.118 8.280 -24.360 1.00 93.69 103 SER A N 1
ATOM 802 C CA . SER A 1 103 ? 14.691 8.380 -24.022 1.00 93.69 103 SER A CA 1
ATOM 803 C C . SER A 1 103 ? 14.149 7.076 -23.424 1.00 93.69 103 SER A C 1
ATOM 805 O O . SER A 1 103 ? 13.384 7.098 -22.460 1.00 93.69 103 SER A O 1
ATOM 807 N N . GLN A 1 104 ? 14.581 5.924 -23.945 1.00 95.44 104 GLN A N 1
ATOM 808 C CA . GLN A 1 104 ? 14.208 4.625 -23.393 1.00 95.44 104 GLN A CA 1
ATOM 809 C C . GLN A 1 104 ? 14.779 4.408 -21.984 1.00 95.44 104 GLN A C 1
ATOM 811 O O . GLN A 1 104 ? 14.061 3.912 -21.115 1.00 95.44 104 GLN A O 1
ATOM 816 N N . GLN A 1 105 ? 16.044 4.765 -21.747 1.00 94.62 105 GLN A N 1
ATOM 817 C CA . GLN A 1 105 ? 16.660 4.690 -20.419 1.00 94.62 105 GLN A CA 1
ATOM 818 C C . GLN A 1 105 ? 15.935 5.596 -19.423 1.00 94.62 105 GLN A C 1
ATOM 820 O O . GLN A 1 105 ? 15.569 5.142 -18.343 1.00 94.62 105 GLN A O 1
ATOM 825 N N . GLU A 1 106 ? 15.624 6.829 -19.821 1.00 95.62 106 GLU A N 1
ATOM 826 C CA . GLU A 1 106 ? 14.853 7.758 -18.999 1.00 95.62 106 GLU A CA 1
ATOM 827 C C . GLU A 1 106 ? 13.475 7.181 -18.649 1.00 95.62 106 GLU A C 1
ATOM 829 O O . GLU A 1 106 ? 13.081 7.176 -17.481 1.00 95.62 106 GLU A O 1
ATOM 834 N N . LEU A 1 107 ? 12.745 6.628 -19.621 1.00 96.19 107 LEU A N 1
ATOM 835 C CA . LEU A 1 107 ? 11.456 5.984 -19.363 1.00 96.19 107 LEU A CA 1
ATOM 836 C C . LEU A 1 107 ? 11.595 4.789 -18.409 1.00 96.19 107 LEU A C 1
ATOM 838 O O . LEU A 1 107 ? 10.749 4.595 -17.534 1.00 96.19 107 LEU A O 1
ATOM 842 N N . GLN A 1 108 ? 12.648 3.988 -18.558 1.00 95.94 108 GLN A N 1
ATOM 843 C CA . GLN A 1 108 ? 12.909 2.856 -17.676 1.00 95.94 108 GLN A CA 1
ATOM 844 C C . GLN A 1 108 ? 13.150 3.318 -16.233 1.00 95.94 108 GLN A C 1
ATOM 846 O O . GLN A 1 108 ? 12.568 2.736 -15.314 1.00 95.94 108 GLN A O 1
ATOM 851 N N . ASP A 1 109 ? 13.922 4.382 -16.030 1.00 96.44 109 ASP A N 1
ATOM 852 C CA . ASP A 1 109 ? 14.156 4.970 -14.709 1.00 96.44 109 ASP A CA 1
ATOM 853 C C . ASP A 1 109 ? 12.855 5.501 -14.092 1.00 96.44 109 ASP A C 1
ATOM 855 O O . ASP A 1 109 ? 12.552 5.226 -12.925 1.00 96.44 109 ASP A O 1
ATOM 859 N N . HIS A 1 110 ? 12.015 6.167 -14.891 1.00 96.38 110 HIS A N 1
ATOM 860 C CA . HIS A 1 110 ? 10.685 6.602 -14.461 1.00 96.38 110 HIS A CA 1
ATOM 861 C C . HIS A 1 110 ? 9.799 5.418 -14.052 1.00 96.38 110 HIS A C 1
ATOM 863 O O . HIS A 1 110 ? 9.162 5.460 -12.999 1.00 96.38 110 HIS A O 1
ATOM 869 N N . ILE A 1 111 ? 9.774 4.334 -14.832 1.00 96.94 111 ILE A N 1
ATOM 870 C CA . ILE A 1 111 ? 9.009 3.121 -14.504 1.00 96.94 111 ILE A CA 1
ATOM 871 C C . ILE A 1 111 ? 9.524 2.486 -13.210 1.00 96.94 111 ILE A C 1
ATOM 873 O O . ILE A 1 111 ? 8.717 2.052 -12.384 1.00 96.94 111 ILE A O 1
ATOM 877 N N . MET A 1 112 ? 10.842 2.439 -13.002 1.00 97.06 112 MET A N 1
ATOM 878 C CA . MET A 1 112 ? 11.420 1.919 -11.761 1.00 97.06 112 MET A CA 1
ATOM 879 C C . MET A 1 112 ? 11.013 2.766 -10.552 1.00 97.06 112 MET A C 1
ATOM 881 O O . MET A 1 112 ? 10.590 2.204 -9.540 1.00 97.06 112 MET A O 1
ATOM 885 N N . SER A 1 113 ? 11.040 4.094 -10.679 1.00 96.69 113 SER A N 1
ATOM 886 C CA . SER A 1 113 ? 10.568 5.019 -9.642 1.00 96.69 113 SER A CA 1
ATOM 887 C C . SER A 1 113 ? 9.076 4.838 -9.342 1.00 96.69 113 SER A C 1
ATOM 889 O O . SER A 1 113 ? 8.686 4.637 -8.192 1.00 96.69 113 SER A O 1
ATOM 891 N N . VAL A 1 114 ? 8.220 4.794 -10.369 1.00 96.62 114 VAL A N 1
ATOM 892 C CA . VAL A 1 114 ? 6.774 4.565 -10.200 1.00 96.62 114 VAL A CA 1
ATOM 893 C C . VAL A 1 114 ? 6.507 3.212 -9.549 1.00 96.62 114 VAL A C 1
ATOM 895 O O . VAL A 1 114 ? 5.682 3.116 -8.640 1.00 96.62 114 VAL A O 1
ATOM 898 N N . ARG A 1 115 ? 7.220 2.161 -9.960 1.00 96.75 115 ARG A N 1
ATOM 899 C CA . ARG A 1 115 ? 7.115 0.838 -9.339 1.00 96.75 115 ARG A CA 1
ATOM 900 C C . ARG A 1 115 ? 7.466 0.900 -7.855 1.00 96.75 115 ARG A C 1
ATOM 902 O O . ARG A 1 115 ? 6.726 0.330 -7.054 1.00 96.75 115 ARG A O 1
ATOM 909 N N . GLN A 1 116 ? 8.553 1.577 -7.494 1.00 97.25 116 GLN A N 1
ATOM 910 C CA . GLN A 1 116 ? 8.958 1.750 -6.101 1.00 97.25 116 GLN A CA 1
ATOM 911 C C . GLN A 1 116 ? 7.881 2.497 -5.302 1.00 97.25 116 GLN A C 1
ATOM 913 O O . GLN A 1 116 ? 7.423 1.992 -4.277 1.00 97.25 116 GLN A O 1
ATOM 918 N N . ASN A 1 117 ? 7.368 3.607 -5.835 1.00 96.75 117 ASN A N 1
ATOM 919 C CA . ASN A 1 117 ? 6.284 4.377 -5.220 1.00 96.75 117 ASN A CA 1
ATOM 920 C C . ASN A 1 117 ? 5.015 3.533 -5.016 1.00 96.75 117 ASN A C 1
ATOM 922 O O . ASN A 1 117 ? 4.369 3.609 -3.974 1.00 96.75 117 ASN A O 1
ATOM 926 N N . VAL A 1 118 ? 4.657 2.678 -5.981 1.00 97.31 118 VAL A N 1
ATOM 927 C CA . VAL A 1 118 ? 3.513 1.761 -5.853 1.00 97.31 118 VAL A CA 1
ATOM 928 C C . VAL A 1 118 ? 3.754 0.719 -4.761 1.00 97.31 118 VAL A C 1
ATOM 930 O O . VAL A 1 118 ? 2.822 0.376 -4.030 1.00 97.31 118 VAL A O 1
ATOM 933 N N . VAL A 1 119 ? 4.975 0.198 -4.630 1.00 97.31 119 VAL A N 1
ATOM 934 C CA . VAL A 1 119 ? 5.324 -0.746 -3.559 1.00 97.31 119 VAL A CA 1
ATOM 935 C C . VAL A 1 119 ? 5.209 -0.071 -2.194 1.00 97.31 119 VAL A C 1
ATOM 937 O O . VAL A 1 119 ? 4.557 -0.629 -1.310 1.00 97.31 119 VAL A O 1
ATOM 940 N N . GLU A 1 120 ? 5.763 1.128 -2.037 1.00 97.00 120 GLU A N 1
ATOM 941 C CA . GLU A 1 120 ? 5.682 1.917 -0.803 1.00 97.00 120 GLU A CA 1
ATOM 942 C C . GLU A 1 120 ? 4.238 2.265 -0.443 1.00 97.00 120 GLU A C 1
ATOM 944 O O . GLU A 1 120 ? 3.807 2.026 0.687 1.00 97.00 120 GLU A O 1
ATOM 949 N N . LEU A 1 121 ? 3.446 2.720 -1.416 1.00 96.50 121 LEU A N 1
ATOM 950 C CA . LEU A 1 121 ? 2.029 3.010 -1.217 1.00 96.50 121 LEU A CA 1
ATOM 951 C C . LEU A 1 121 ? 1.258 1.759 -0.779 1.00 96.50 121 LEU A C 1
ATOM 953 O O . LEU A 1 121 ? 0.456 1.817 0.153 1.00 96.50 121 LEU A O 1
ATOM 957 N N . ARG A 1 122 ? 1.524 0.604 -1.401 1.00 97.12 122 ARG A N 1
ATOM 958 C CA . ARG A 1 122 ? 0.909 -0.674 -1.006 1.00 97.12 122 ARG A CA 1
ATOM 959 C C . ARG A 1 122 ? 1.340 -1.117 0.390 1.00 97.12 122 ARG A C 1
ATOM 961 O O . ARG A 1 122 ? 0.532 -1.722 1.089 1.00 97.12 122 ARG A O 1
ATOM 968 N N . MET A 1 123 ? 2.578 -0.849 0.804 1.00 96.62 123 MET A N 1
ATOM 969 C CA . MET A 1 123 ? 3.026 -1.122 2.174 1.00 96.62 123 MET A CA 1
ATOM 970 C C . MET A 1 123 ? 2.289 -0.236 3.176 1.00 96.62 123 MET A C 1
ATOM 972 O O . MET A 1 123 ? 1.694 -0.754 4.116 1.00 96.62 123 MET A O 1
ATOM 976 N N . CYS A 1 124 ? 2.253 1.073 2.920 1.00 96.12 124 CYS A N 1
ATOM 977 C CA . CYS A 1 124 ? 1.562 2.043 3.762 1.00 96.12 124 CYS A CA 1
ATOM 978 C C . CYS A 1 124 ? 0.069 1.708 3.898 1.00 96.12 124 CYS A C 1
ATOM 980 O O . CYS A 1 124 ? -0.472 1.724 5.002 1.00 96.12 124 CYS A O 1
ATOM 982 N N . LEU A 1 125 ? -0.583 1.310 2.800 1.00 95.19 125 LEU A N 1
ATOM 983 C CA . LEU A 1 125 ? -1.980 0.884 2.818 1.00 95.19 125 LEU A CA 1
ATOM 984 C C . LEU A 1 125 ? -2.194 -0.376 3.667 1.00 95.19 125 LEU A C 1
ATOM 986 O O . LEU A 1 125 ? -3.143 -0.420 4.442 1.00 95.19 125 LEU A O 1
ATOM 990 N N . ARG A 1 126 ? -1.313 -1.381 3.567 1.00 94.69 126 ARG A N 1
ATOM 991 C CA . ARG A 1 126 ? -1.387 -2.586 4.416 1.00 94.69 126 ARG A CA 1
ATOM 992 C C . ARG A 1 126 ? -1.181 -2.263 5.893 1.00 94.69 126 ARG A C 1
ATOM 994 O O . ARG A 1 126 ? -1.884 -2.807 6.741 1.00 94.69 126 ARG A O 1
ATOM 1001 N N . ASP A 1 127 ? -0.247 -1.373 6.209 1.00 93.94 127 ASP A N 1
ATOM 1002 C CA . ASP A 1 127 ? -0.009 -0.940 7.586 1.00 93.94 127 ASP A CA 1
ATOM 1003 C C . ASP A 1 127 ? -1.196 -0.153 8.145 1.00 93.94 127 ASP A C 1
ATOM 1005 O O . ASP A 1 127 ? -1.568 -0.331 9.309 1.00 93.94 127 ASP A O 1
ATOM 1009 N N . LEU A 1 128 ? -1.809 0.702 7.323 1.00 93.62 128 LEU A N 1
ATOM 1010 C CA . LEU A 1 128 ? -3.019 1.431 7.681 1.00 93.62 128 LEU A CA 1
ATOM 1011 C C . LEU A 1 128 ? -4.191 0.475 7.909 1.00 93.62 128 LEU A C 1
ATOM 1013 O O . LEU A 1 128 ? -4.844 0.574 8.945 1.00 93.62 128 LEU A O 1
ATOM 1017 N N . ASP A 1 129 ? -4.420 -0.470 6.998 1.00 92.25 129 ASP A N 1
ATOM 1018 C CA . ASP A 1 129 ? -5.477 -1.478 7.110 1.00 92.25 129 ASP A CA 1
ATOM 1019 C C . ASP A 1 129 ? -5.316 -2.316 8.386 1.00 92.25 129 ASP A C 1
ATOM 1021 O O . ASP A 1 129 ? -6.250 -2.460 9.176 1.00 92.25 129 ASP A O 1
ATOM 1025 N N . ARG A 1 130 ? -4.091 -2.759 8.691 1.00 90.62 130 ARG A N 1
ATOM 1026 C CA . ARG A 1 130 ? -3.790 -3.489 9.931 1.00 90.62 130 ARG A CA 1
ATOM 1027 C C . ARG A 1 130 ? -4.047 -2.648 11.183 1.00 90.62 130 ARG A C 1
ATOM 1029 O O . ARG A 1 130 ? -4.602 -3.150 12.160 1.00 90.62 130 ARG A O 1
ATOM 1036 N N . LYS A 1 131 ? -3.647 -1.373 11.185 1.00 89.44 131 LYS A N 1
ATOM 1037 C CA . LYS A 1 131 ? -3.877 -0.466 12.323 1.00 89.44 131 LYS A CA 1
ATOM 1038 C C . LYS A 1 131 ? -5.361 -0.164 12.507 1.00 89.44 131 LYS A C 1
ATOM 1040 O O . LYS A 1 131 ? -5.823 -0.116 13.643 1.00 89.44 131 LYS A O 1
ATOM 1045 N N . LEU A 1 132 ? -6.095 0.044 11.419 1.00 90.12 132 LEU A N 1
ATOM 1046 C CA . LEU A 1 132 ? -7.513 0.378 11.442 1.00 90.12 132 LEU A CA 1
ATOM 1047 C C . LEU A 1 132 ? -8.346 -0.823 11.897 1.00 90.12 132 LEU A C 1
ATOM 1049 O O . LEU A 1 132 ? -9.150 -0.691 12.814 1.00 90.12 132 LEU A O 1
ATOM 1053 N N . THR A 1 133 ? -8.104 -2.010 11.339 1.00 89.62 133 THR A N 1
ATOM 1054 C CA . THR A 1 133 ? -8.808 -3.242 11.730 1.00 89.62 133 THR A CA 1
ATOM 1055 C C . THR A 1 133 ? -8.547 -3.617 13.187 1.00 89.62 133 THR A C 1
ATOM 1057 O O . THR A 1 133 ? -9.495 -3.902 13.920 1.00 89.62 133 THR A O 1
ATOM 1060 N N . HIS A 1 134 ? -7.292 -3.559 13.647 1.00 89.06 134 HIS A N 1
ATOM 1061 C CA . HIS A 1 134 ? -6.954 -3.896 15.029 1.00 89.06 134 HIS A CA 1
ATOM 1062 C C . HIS A 1 134 ? -7.571 -2.915 16.030 1.00 89.06 134 HIS A C 1
ATOM 1064 O O . HIS A 1 134 ? -8.258 -3.343 16.956 1.00 89.06 134 HIS A O 1
ATOM 1070 N N . LYS A 1 135 ? -7.413 -1.604 15.799 1.00 86.94 135 LYS A N 1
ATOM 1071 C CA . LYS A 1 135 ? -8.013 -0.572 16.658 1.00 86.94 135 LYS A CA 1
ATOM 1072 C C . LYS A 1 135 ? -9.534 -0.656 16.677 1.00 86.94 135 LYS A C 1
ATOM 1074 O O . LYS A 1 135 ? -10.128 -0.523 17.739 1.00 86.94 135 LYS A O 1
ATOM 1079 N N . ASN A 1 136 ? -10.173 -0.911 15.537 1.00 88.56 136 ASN A N 1
ATOM 1080 C CA . ASN A 1 136 ? -11.626 -1.063 15.487 1.00 88.56 136 ASN A CA 1
ATOM 1081 C C . ASN A 1 136 ? -12.101 -2.293 16.261 1.00 88.56 136 ASN A C 1
ATOM 1083 O O . ASN A 1 136 ? -13.117 -2.227 16.947 1.00 88.56 136 ASN A O 1
ATOM 1087 N N . LEU A 1 137 ? -11.361 -3.401 16.207 1.00 90.44 137 LEU A N 1
ATOM 1088 C CA . LEU A 1 137 ? -11.688 -4.598 16.976 1.00 90.44 137 LEU A CA 1
ATOM 1089 C C . LEU A 1 137 ? -11.504 -4.377 18.485 1.00 90.44 137 LEU A C 1
ATOM 1091 O O . LEU A 1 137 ? -12.338 -4.820 19.276 1.00 90.44 137 LEU A O 1
ATOM 1095 N N . GLU A 1 138 ? -10.461 -3.655 18.896 1.00 91.44 138 GLU A N 1
ATOM 1096 C CA . GLU A 1 138 ? -10.281 -3.231 20.289 1.00 91.44 138 GLU A CA 1
ATOM 1097 C C . GLU A 1 138 ? -11.384 -2.275 20.751 1.00 91.44 138 GLU A C 1
ATOM 1099 O O . GLU A 1 138 ? -11.961 -2.488 21.816 1.00 91.44 138 GLU A O 1
ATOM 1104 N N . LEU A 1 139 ? -11.745 -1.278 19.939 1.00 93.19 139 LEU A N 1
ATOM 1105 C CA . LEU A 1 139 ? -12.849 -0.360 20.227 1.00 93.19 139 LEU A CA 1
ATOM 1106 C C . LEU A 1 139 ? -14.183 -1.099 20.351 1.00 93.19 139 LEU A C 1
ATOM 1108 O O . LEU A 1 139 ? -14.935 -0.844 21.287 1.00 93.19 139 LEU A O 1
ATOM 1112 N N . MET A 1 140 ? -14.461 -2.054 19.461 1.00 93.31 140 MET A N 1
ATOM 1113 C CA . MET A 1 140 ? -15.642 -2.915 19.541 1.00 93.31 140 MET A CA 1
ATOM 1114 C C . MET A 1 140 ? -15.669 -3.723 20.841 1.00 93.31 140 MET A C 1
ATOM 1116 O O . MET A 1 140 ? -16.706 -3.791 21.504 1.00 93.31 140 MET A O 1
ATOM 1120 N N . ARG A 1 141 ? -14.535 -4.314 21.241 1.00 92.94 141 ARG A N 1
ATOM 1121 C CA . ARG A 1 141 ? -14.414 -5.033 22.520 1.00 92.94 141 ARG A CA 1
ATOM 1122 C C . ARG A 1 141 ? -14.648 -4.103 23.705 1.00 92.94 141 ARG A C 1
ATOM 1124 O O . ARG A 1 141 ? -15.425 -4.452 24.591 1.00 92.94 141 ARG A O 1
ATOM 1131 N N . LEU A 1 142 ? -14.029 -2.924 23.701 1.00 94.69 142 LEU A N 1
ATOM 1132 C CA . LEU A 1 142 ? -14.169 -1.929 24.759 1.00 94.69 142 LEU A CA 1
ATOM 1133 C C . LEU A 1 142 ? -15.617 -1.439 24.873 1.00 94.69 142 LEU A C 1
ATOM 1135 O O . LEU A 1 142 ? -16.168 -1.447 25.967 1.00 94.69 142 LEU A O 1
ATOM 1139 N N . CYS A 1 143 ? -16.260 -1.102 23.755 1.00 94.50 143 CYS A N 1
ATOM 1140 C CA . CYS A 1 143 ? -17.669 -0.706 23.700 1.00 94.50 143 CYS A CA 1
ATOM 1141 C C . CYS A 1 143 ? -18.594 -1.823 24.210 1.00 94.50 143 CYS A C 1
ATOM 1143 O O . CYS A 1 143 ? -19.510 -1.594 24.995 1.00 94.50 143 CYS A O 1
ATOM 1145 N N . SER A 1 144 ? -18.317 -3.073 23.836 1.00 93.94 144 SER A N 1
ATOM 1146 C CA . SER A 1 144 ? -19.066 -4.221 24.345 1.00 93.94 144 SER A CA 1
ATOM 1147 C C . SER A 1 144 ? -18.866 -4.409 25.857 1.00 93.94 144 SER A C 1
ATOM 1149 O O . SER A 1 144 ? -19.811 -4.756 26.565 1.00 93.94 144 SER A O 1
ATOM 1151 N N . GLN A 1 145 ? -17.663 -4.154 26.381 1.00 94.31 145 GLN A N 1
ATOM 1152 C CA . GLN A 1 145 ? -17.380 -4.212 27.816 1.00 94.31 145 GLN A CA 1
ATOM 1153 C C . GLN A 1 145 ? -18.072 -3.085 28.586 1.00 94.31 145 GLN A C 1
ATOM 1155 O O . GLN A 1 145 ? -18.674 -3.346 29.626 1.00 94.31 145 GLN A O 1
ATOM 1160 N N . THR A 1 146 ? -18.029 -1.848 28.090 1.00 95.00 146 THR A N 1
ATOM 1161 C CA . THR A 1 146 ? -18.725 -0.719 28.723 1.00 95.00 146 THR A CA 1
ATOM 1162 C C . THR A 1 146 ? -20.234 -0.921 28.687 1.00 95.00 146 THR A C 1
ATOM 1164 O O . THR A 1 146 ? -20.899 -0.650 29.683 1.00 95.00 146 THR A O 1
ATOM 1167 N N . HIS A 1 147 ? -20.772 -1.484 27.603 1.00 94.94 147 HIS A N 1
ATOM 1168 C CA . HIS A 1 147 ? -22.182 -1.843 27.515 1.00 94.94 147 HIS A CA 1
ATOM 1169 C C . HIS A 1 147 ? -22.565 -2.921 28.538 1.00 94.94 147 HIS A C 1
ATOM 1171 O O . HIS A 1 147 ? -23.525 -2.731 29.281 1.00 94.94 147 HIS A O 1
ATOM 1177 N N . ARG A 1 148 ? -21.783 -4.006 28.660 1.00 92.06 148 ARG A N 1
ATOM 1178 C CA . ARG A 1 148 ? -21.992 -5.024 29.709 1.00 92.06 148 ARG A CA 1
ATOM 1179 C C . ARG A 1 148 ? -21.918 -4.422 31.110 1.00 92.06 148 ARG A C 1
ATOM 1181 O O . ARG A 1 148 ? -22.803 -4.672 31.920 1.00 92.06 148 ARG A O 1
ATOM 1188 N N . ASN A 1 149 ? -20.906 -3.602 31.387 1.00 94.06 149 ASN A N 1
ATOM 1189 C CA . ASN A 1 149 ? -20.762 -2.926 32.678 1.00 94.06 149 ASN A CA 1
ATOM 1190 C C . ASN A 1 149 ? -21.955 -2.003 32.967 1.00 94.06 149 ASN A C 1
ATOM 1192 O O . ASN A 1 149 ? -22.432 -1.966 34.096 1.00 94.06 149 ASN A O 1
ATOM 1196 N N . SER A 1 150 ? -22.468 -1.299 31.954 1.00 94.88 150 SER A N 1
ATOM 1197 C CA . SER A 1 150 ? -23.659 -0.455 32.075 1.00 94.88 150 SER A CA 1
ATOM 1198 C C . SER A 1 150 ? -24.907 -1.279 32.403 1.00 94.88 150 SER A C 1
ATOM 1200 O O . SER A 1 150 ? -25.632 -0.936 33.334 1.00 94.88 150 SER A O 1
ATOM 1202 N N . GLN A 1 151 ? -25.116 -2.415 31.726 1.00 90.31 151 GLN A N 1
ATOM 1203 C CA . GLN A 1 151 ? -26.218 -3.333 32.041 1.00 90.31 151 GLN A CA 1
ATOM 1204 C C . GLN A 1 151 ? -26.116 -3.876 33.472 1.00 90.31 151 GLN A C 1
ATOM 1206 O O . GLN A 1 151 ? -27.106 -3.907 34.199 1.00 90.31 151 GLN A O 1
ATOM 1211 N N . VAL A 1 152 ? -24.917 -4.283 33.903 1.00 89.88 152 VAL A N 1
ATOM 1212 C CA . VAL A 1 152 ? -24.684 -4.757 35.276 1.00 89.88 152 VAL A CA 1
ATOM 1213 C C . VAL A 1 152 ? -24.965 -3.646 36.286 1.00 89.88 152 VAL A C 1
ATOM 1215 O O . VAL A 1 152 ? -25.640 -3.888 37.284 1.00 89.88 152 VAL A O 1
ATOM 1218 N N . LEU A 1 153 ? -24.509 -2.420 36.020 1.00 92.44 153 LEU A N 1
ATOM 1219 C CA . LEU A 1 153 ? -24.771 -1.267 36.876 1.00 92.44 153 LEU A CA 1
ATOM 1220 C C . LEU A 1 153 ? -26.268 -0.944 36.957 1.00 92.44 153 LEU A C 1
ATOM 1222 O O . LEU A 1 153 ? -26.765 -0.658 38.042 1.00 92.44 153 LEU A O 1
ATOM 1226 N N . GLN A 1 154 ? -26.993 -0.999 35.838 1.00 89.50 154 GLN A N 1
ATOM 1227 C CA . GLN A 1 154 ? -28.441 -0.795 35.806 1.00 89.50 154 GLN A CA 1
ATOM 1228 C C . GLN A 1 154 ? -29.160 -1.846 36.657 1.00 89.50 154 GLN A C 1
ATOM 1230 O O . GLN A 1 154 ? -29.983 -1.487 37.497 1.00 89.50 154 GLN A O 1
ATOM 1235 N N . LYS A 1 155 ? -28.792 -3.125 36.517 1.00 85.56 155 LYS A N 1
ATOM 1236 C CA . LYS A 1 155 ? -29.335 -4.202 37.356 1.00 85.56 155 LYS A CA 1
ATOM 1237 C C . LYS A 1 155 ? -29.022 -3.987 38.835 1.00 85.56 155 LYS A C 1
ATOM 1239 O O . LYS A 1 155 ? -29.899 -4.157 39.670 1.00 85.56 155 LYS A O 1
ATOM 1244 N N . LEU A 1 156 ? -27.805 -3.563 39.172 1.00 86.94 156 LEU A N 1
ATOM 1245 C CA . LEU A 1 156 ? -27.418 -3.285 40.556 1.00 86.94 156 LEU A CA 1
ATOM 1246 C C . LEU A 1 156 ? -28.178 -2.093 41.153 1.00 86.94 156 LEU A C 1
ATOM 1248 O O . LEU A 1 156 ? -28.597 -2.155 42.306 1.00 86.94 156 LEU A O 1
ATOM 1252 N N . LYS A 1 157 ? -28.421 -1.037 40.369 1.00 87.94 157 LYS A N 1
ATOM 1253 C CA . LYS A 1 157 ? -29.296 0.071 40.778 1.00 87.94 157 LYS A CA 1
ATOM 1254 C C . LYS A 1 157 ? -30.714 -0.414 41.055 1.00 87.94 157 LYS A C 1
ATOM 1256 O O . LYS A 1 157 ? -31.281 -0.031 42.070 1.00 87.94 157 LYS A O 1
ATOM 1261 N N . LEU A 1 158 ? -31.247 -1.288 40.203 1.00 85.12 158 LEU A N 1
ATOM 1262 C CA . LEU A 1 158 ? -32.578 -1.857 40.388 1.00 85.12 158 LEU A CA 1
ATOM 1263 C C . LEU A 1 158 ? -32.670 -2.696 41.673 1.00 85.12 158 LEU A C 1
ATOM 1265 O O . LEU A 1 158 ? -33.614 -2.566 42.447 1.00 85.12 158 LEU A O 1
ATOM 1269 N N . ILE A 1 159 ? -31.638 -3.491 41.962 1.00 84.06 159 ILE A N 1
ATOM 1270 C CA . ILE A 1 159 ? -31.525 -4.235 43.226 1.00 84.06 159 ILE A CA 1
ATOM 1271 C C . ILE A 1 159 ? -31.494 -3.276 44.418 1.00 84.06 159 ILE A C 1
ATOM 1273 O O . ILE A 1 159 ? -32.193 -3.500 45.402 1.00 84.06 159 ILE A O 1
ATOM 1277 N N . SER A 1 160 ? -30.724 -2.191 44.322 1.00 85.00 160 SER A N 1
ATOM 1278 C CA . SER A 1 160 ? -30.668 -1.173 45.372 1.00 85.00 160 SER A CA 1
ATOM 1279 C C . SER A 1 160 ? -32.030 -0.519 45.608 1.00 85.00 160 SER A C 1
ATOM 1281 O O . SER A 1 160 ? -32.386 -0.283 46.759 1.00 85.00 160 SER A O 1
ATOM 1283 N N . THR A 1 161 ? -32.807 -0.244 44.553 1.00 84.50 161 THR A N 1
ATOM 1284 C CA . THR A 1 161 ? -34.158 0.315 44.704 1.00 84.50 161 THR A CA 1
ATOM 1285 C C . THR A 1 161 ? -35.113 -0.676 45.364 1.00 84.50 161 THR A C 1
ATOM 1287 O O . THR A 1 161 ? -35.834 -0.289 46.274 1.00 84.50 161 THR A O 1
ATOM 1290 N N . VAL A 1 162 ? -35.058 -1.962 44.998 1.00 83.12 162 VAL A N 1
ATOM 1291 C CA . VAL A 1 162 ? -35.866 -3.023 45.633 1.00 83.12 162 VAL A CA 1
ATOM 1292 C C . VAL A 1 162 ? -35.498 -3.195 47.111 1.00 83.12 162 VAL A C 1
ATOM 1294 O O . VAL A 1 162 ? -36.362 -3.376 47.962 1.00 83.12 162 VAL A O 1
ATOM 1297 N N . GLN A 1 163 ? -34.211 -3.113 47.452 1.00 82.19 163 GLN A N 1
ATOM 1298 C CA . GLN A 1 163 ? -33.782 -3.169 48.849 1.00 82.19 163 GLN A CA 1
ATOM 1299 C C . GLN A 1 163 ? -34.305 -1.967 49.653 1.00 82.19 163 GLN A C 1
ATOM 1301 O O . GLN A 1 163 ? -34.635 -2.105 50.829 1.00 82.19 163 GLN A O 1
ATOM 1306 N N . GLN A 1 164 ? -34.398 -0.792 49.027 1.00 84.88 164 GLN A N 1
ATOM 1307 C CA . GLN A 1 164 ? -34.910 0.416 49.668 1.00 84.88 164 GLN A CA 1
ATOM 1308 C C . GLN A 1 164 ? -36.438 0.410 49.836 1.00 84.88 164 GLN A C 1
ATOM 1310 O O . GLN A 1 164 ? -36.926 1.004 50.795 1.00 84.88 164 GLN A O 1
ATOM 1315 N N . THR A 1 165 ? -37.202 -0.266 48.971 1.00 84.25 165 THR A N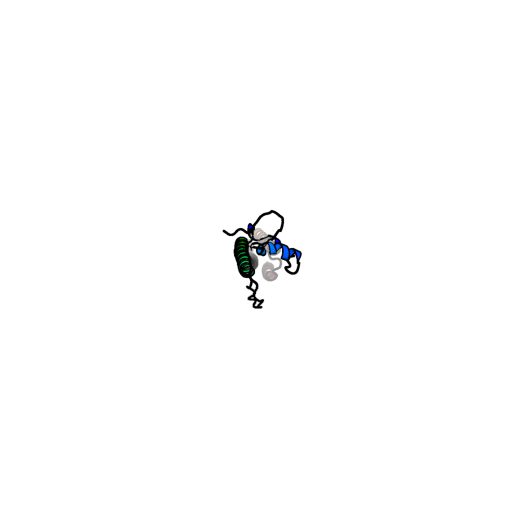 1
ATOM 1316 C CA . THR A 1 165 ? -38.668 -0.340 49.116 1.00 84.25 165 THR A CA 1
ATOM 1317 C C . THR A 1 165 ? -39.105 -1.190 50.309 1.00 84.25 165 THR A C 1
ATOM 1319 O O . THR A 1 165 ? -40.167 -0.936 50.871 1.00 84.25 165 THR A O 1
ATOM 1322 N N . GLN A 1 166 ? -38.278 -2.133 50.776 1.00 82.88 166 GLN A N 1
ATOM 1323 C CA . GLN A 1 166 ? -38.582 -2.980 51.938 1.00 82.88 166 GLN A CA 1
ATOM 1324 C C . GLN A 1 166 ? -38.913 -2.194 53.230 1.00 82.88 166 GLN A C 1
ATOM 1326 O O . GLN A 1 166 ? -40.000 -2.399 53.778 1.00 82.88 166 GLN A O 1
ATOM 1331 N N . PRO A 1 167 ? -38.051 -1.293 53.747 1.00 86.75 167 PRO A N 1
ATOM 1332 C CA . PRO A 1 167 ? -38.387 -0.492 54.927 1.00 86.75 167 PRO A CA 1
ATOM 1333 C C . PRO A 1 167 ? -39.557 0.469 54.675 1.00 86.75 167 PRO A C 1
ATOM 1335 O O . PRO A 1 167 ? -40.321 0.754 55.594 1.00 86.75 167 PRO A O 1
ATOM 1338 N N . THR A 1 168 ? -39.744 0.944 53.440 1.00 86.81 168 THR A N 1
ATOM 1339 C CA . THR A 1 168 ? -40.896 1.781 53.076 1.00 86.81 168 THR A CA 1
ATOM 1340 C C . THR A 1 168 ? -42.211 1.012 53.192 1.00 86.81 168 THR A C 1
ATOM 1342 O O . THR A 1 168 ? -43.175 1.548 53.730 1.00 86.81 168 THR A O 1
ATOM 1345 N N . ILE A 1 169 ? -42.249 -0.257 52.775 1.00 85.25 169 ILE A N 1
ATOM 1346 C CA . ILE A 1 169 ? -43.418 -1.131 52.953 1.00 85.25 169 ILE A CA 1
ATOM 1347 C C . ILE A 1 169 ? -43.703 -1.339 54.444 1.00 85.25 169 ILE A C 1
ATOM 1349 O O . ILE A 1 169 ? -44.844 -1.189 54.871 1.00 85.25 169 ILE A O 1
ATOM 1353 N N . GLN A 1 170 ? -42.677 -1.616 55.258 1.00 85.00 170 GLN A N 1
ATOM 1354 C CA . GLN A 1 170 ? -42.849 -1.760 56.711 1.00 85.00 170 GLN A CA 1
ATOM 1355 C C . GLN A 1 170 ? -43.405 -0.486 57.360 1.00 85.00 170 GLN A C 1
ATOM 1357 O O . GLN A 1 170 ? -44.261 -0.565 58.242 1.00 85.00 170 GLN A O 1
ATOM 1362 N N . LEU A 1 171 ? -42.966 0.687 56.895 1.00 89.38 171 LEU A N 1
ATOM 1363 C CA . LEU A 1 171 ? -43.505 1.964 57.346 1.00 89.38 171 LEU A CA 1
ATOM 1364 C C . LEU A 1 171 ? -44.984 2.117 56.964 1.00 89.38 171 LEU A C 1
ATOM 1366 O O . LEU A 1 171 ? -45.787 2.414 57.843 1.00 89.38 171 LEU A O 1
ATOM 1370 N N . LEU A 1 172 ? -45.358 1.860 55.707 1.00 87.44 172 LEU A N 1
ATOM 1371 C CA . LEU A 1 172 ? -46.752 1.957 55.243 1.00 87.44 172 LEU A CA 1
ATOM 1372 C C . LEU A 1 172 ? -47.689 1.015 56.014 1.00 87.44 172 LEU A C 1
ATOM 1374 O O . LEU A 1 172 ? -48.795 1.406 56.394 1.00 87.44 172 LEU A O 1
ATOM 1378 N N . LEU A 1 173 ? -47.214 -0.195 56.324 1.00 86.50 173 LEU A N 1
ATOM 1379 C CA . LEU A 1 173 ? -47.924 -1.148 57.178 1.00 86.50 173 LEU A CA 1
ATOM 1380 C C . LEU A 1 173 ? -48.092 -0.615 58.610 1.00 86.50 173 LEU A C 1
ATOM 1382 O O . LEU A 1 173 ? -49.167 -0.753 59.190 1.00 86.50 173 LEU A O 1
ATOM 1386 N N . SER A 1 174 ? -47.072 0.042 59.171 1.00 89.56 174 SER A N 1
ATOM 1387 C CA . SER A 1 174 ? -47.157 0.655 60.506 1.00 89.56 174 SER A CA 1
ATOM 1388 C C . SER A 1 174 ? -48.099 1.865 60.559 1.00 89.56 174 SER A C 1
ATOM 1390 O O . SER A 1 174 ? -48.738 2.105 61.582 1.00 89.56 174 SER A O 1
ATOM 1392 N N . THR A 1 175 ? -48.240 2.600 59.453 1.00 91.19 175 THR A N 1
ATOM 1393 C CA . THR A 1 175 ? -49.141 3.756 59.328 1.00 91.19 175 THR A CA 1
ATOM 1394 C C . THR A 1 175 ? -50.555 3.378 58.876 1.00 91.19 175 THR A C 1
ATOM 1396 O O . THR A 1 175 ? -51.376 4.267 58.676 1.00 91.19 175 THR A O 1
ATOM 1399 N N . SER A 1 176 ? -50.865 2.078 58.754 1.00 87.19 176 SER A N 1
ATOM 1400 C CA . SER A 1 176 ? -52.161 1.540 58.295 1.00 87.19 176 SER A CA 1
ATOM 1401 C C . SER A 1 176 ? -52.559 1.925 56.859 1.00 87.19 176 SER A C 1
ATOM 1403 O O . SER A 1 176 ? -53.737 1.858 56.505 1.00 87.19 176 SER A O 1
ATOM 1405 N N . ASP A 1 177 ? -51.596 2.293 56.009 1.00 90.56 177 ASP A N 1
ATOM 1406 C CA . ASP A 1 177 ? -51.830 2.543 54.582 1.00 90.56 177 ASP A CA 1
ATOM 1407 C C . ASP A 1 177 ? -51.603 1.257 53.775 1.00 90.56 177 ASP A C 1
ATOM 1409 O O . ASP A 1 177 ? -50.563 1.029 53.152 1.00 90.56 177 ASP A O 1
ATOM 1413 N N . PHE A 1 178 ? -52.595 0.370 53.831 1.00 86.88 178 PHE A N 1
ATOM 1414 C CA . PHE A 1 178 ? -52.538 -0.931 53.164 1.00 86.88 178 PHE A CA 1
ATOM 1415 C C . PHE A 1 178 ? -52.668 -0.826 51.641 1.00 86.88 178 PHE A C 1
ATOM 1417 O O . PHE A 1 178 ? -52.119 -1.660 50.924 1.00 86.88 178 PHE A O 1
ATOM 1424 N N . VAL A 1 179 ? -53.372 0.194 51.139 1.00 89.31 179 VAL A N 1
ATOM 1425 C CA . VAL A 1 179 ? -53.581 0.388 49.697 1.00 89.31 179 VAL A CA 1
ATOM 1426 C C . VAL A 1 179 ? -52.272 0.815 49.035 1.00 89.31 179 VAL A C 1
ATOM 1428 O O . VAL A 1 179 ? -51.873 0.205 48.044 1.00 89.31 179 VAL A O 1
ATOM 1431 N N . GLY A 1 180 ? -51.557 1.782 49.623 1.00 87.94 180 GLY A N 1
ATOM 1432 C CA . GLY A 1 180 ? -50.235 2.188 49.145 1.00 87.94 180 GLY A CA 1
ATOM 1433 C C . GLY A 1 180 ? -49.197 1.068 49.252 1.00 87.94 180 GLY A C 1
ATOM 1434 O O . GLY A 1 180 ? -48.389 0.885 48.343 1.00 87.94 180 GLY A O 1
ATOM 1435 N N . ALA A 1 181 ? -49.242 0.267 50.322 1.00 88.88 181 ALA A N 1
ATOM 1436 C CA . ALA A 1 181 ? -48.337 -0.869 50.496 1.00 88.88 181 ALA A CA 1
ATOM 1437 C C . ALA A 1 181 ? -48.526 -1.949 49.416 1.00 88.88 181 ALA A C 1
ATOM 1439 O O . ALA A 1 181 ? -47.541 -2.441 48.866 1.00 88.88 181 ALA A O 1
ATOM 1440 N N . ILE A 1 182 ? -49.773 -2.305 49.086 1.00 89.06 182 ILE A N 1
ATOM 1441 C CA . ILE A 1 182 ? -50.078 -3.316 48.061 1.00 89.06 182 ILE A CA 1
ATOM 1442 C C . ILE A 1 182 ? -49.632 -2.847 46.673 1.00 89.06 182 ILE A C 1
ATOM 1444 O O . ILE A 1 182 ? -49.041 -3.632 45.930 1.00 89.06 182 ILE A O 1
ATOM 1448 N N . ASP A 1 183 ? -49.856 -1.578 46.329 1.00 90.31 183 ASP A N 1
ATOM 1449 C CA . ASP A 1 183 ? -49.433 -1.028 45.036 1.00 90.31 183 ASP A CA 1
ATOM 1450 C C . ASP A 1 183 ? -47.898 -1.025 44.903 1.00 90.31 183 ASP A C 1
ATOM 1452 O O . ASP A 1 183 ? -47.335 -1.475 43.900 1.00 90.31 183 ASP A O 1
ATOM 1456 N N . LEU A 1 184 ? -47.190 -0.645 45.973 1.00 88.38 184 LEU A N 1
ATOM 1457 C CA . LEU A 1 184 ? -45.726 -0.676 46.013 1.00 88.38 184 LEU A CA 1
ATOM 1458 C C . LEU A 1 184 ? -45.162 -2.106 45.910 1.00 88.38 184 LEU A C 1
ATOM 1460 O O . LEU A 1 184 ? -44.140 -2.325 45.259 1.00 88.38 184 LEU A O 1
ATOM 1464 N N . ILE A 1 185 ? -45.815 -3.091 46.536 1.00 85.62 185 ILE A N 1
ATOM 1465 C CA . ILE A 1 185 ? -45.430 -4.508 46.438 1.00 85.62 185 ILE A CA 1
ATOM 1466 C C . ILE A 1 185 ? -45.646 -5.024 45.016 1.00 85.62 185 ILE A C 1
ATOM 1468 O O . ILE A 1 185 ? -44.753 -5.672 44.472 1.00 85.62 185 ILE A O 1
ATOM 1472 N N . THR A 1 186 ? -46.796 -4.722 44.413 1.00 87.94 186 THR A N 1
ATOM 1473 C CA . THR A 1 186 ? -47.160 -5.201 43.071 1.00 87.94 186 THR A CA 1
ATOM 1474 C C . THR A 1 186 ? -46.194 -4.644 42.026 1.00 87.94 186 THR A C 1
ATOM 1476 O O . THR A 1 186 ? -45.558 -5.404 41.301 1.00 87.94 186 THR A O 1
ATOM 1479 N N . THR A 1 187 ? -45.954 -3.331 42.048 1.00 87.56 187 THR A N 1
ATOM 1480 C CA . THR A 1 187 ? -44.977 -2.675 41.161 1.00 87.56 187 THR A CA 1
ATOM 1481 C C . THR A 1 187 ? -43.551 -3.200 41.362 1.00 87.56 187 THR A C 1
ATOM 1483 O O . THR A 1 187 ? -42.823 -3.414 40.393 1.00 87.56 187 THR A O 1
ATOM 1486 N N . THR A 1 188 ? -43.141 -3.470 42.606 1.00 84.81 188 THR A N 1
ATOM 1487 C CA . THR A 1 188 ? -41.824 -4.059 42.900 1.00 84.81 188 THR A CA 1
ATOM 1488 C C . THR A 1 188 ? -41.718 -5.497 42.374 1.00 84.81 188 THR A C 1
ATOM 1490 O O . THR A 1 188 ? -40.679 -5.867 41.822 1.00 84.81 188 THR A O 1
ATOM 1493 N N . GLN A 1 189 ? -42.775 -6.308 42.507 1.00 81.25 189 GLN A N 1
ATOM 1494 C CA . GLN A 1 189 ? -42.834 -7.678 41.984 1.00 81.25 189 GLN A CA 1
ATOM 1495 C C . GLN A 1 189 ? -42.785 -7.723 40.453 1.00 81.25 189 GLN A C 1
ATOM 1497 O O . GLN A 1 189 ? -42.045 -8.545 39.910 1.00 81.25 189 GLN A O 1
ATOM 1502 N N . ASP A 1 190 ? -43.490 -6.821 39.769 1.00 83.62 190 ASP A N 1
ATOM 1503 C CA . ASP A 1 190 ? -43.475 -6.724 38.306 1.00 83.62 190 ASP A CA 1
ATOM 1504 C C . ASP A 1 190 ? -42.068 -6.390 37.787 1.00 83.62 190 ASP A C 1
ATOM 1506 O O . ASP A 1 190 ? -41.524 -7.0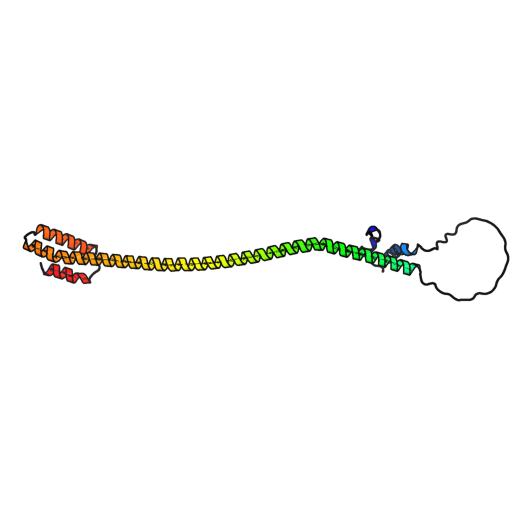83 36.925 1.00 83.62 190 ASP A O 1
ATOM 1510 N N . VAL A 1 191 ? -41.407 -5.400 38.395 1.00 83.06 191 VAL A N 1
ATOM 1511 C CA . VAL A 1 191 ? -40.027 -5.009 38.062 1.00 83.06 191 VAL A CA 1
ATOM 1512 C C . VAL A 1 191 ? -39.026 -6.147 38.314 1.00 83.06 191 VAL A C 1
ATOM 1514 O O . VAL A 1 191 ? -38.117 -6.376 37.512 1.00 83.06 191 VAL A O 1
ATOM 1517 N N . LEU A 1 192 ? -39.184 -6.894 39.410 1.00 77.06 192 LEU A N 1
ATOM 1518 C CA . LEU A 1 192 ? -38.376 -8.083 39.716 1.00 77.06 192 LEU A CA 1
ATOM 1519 C C . LEU A 1 192 ? -38.567 -9.195 38.680 1.00 77.06 192 LEU A C 1
ATOM 1521 O O . LEU A 1 192 ? -37.613 -9.894 38.326 1.00 77.06 192 LEU A O 1
ATOM 1525 N N . HIS A 1 193 ? -39.798 -9.384 38.218 1.00 75.81 193 HIS A N 1
ATOM 1526 C CA . HIS A 1 193 ? -40.138 -10.435 37.280 1.00 75.81 193 HIS A CA 1
ATOM 1527 C C . HIS A 1 193 ? -39.686 -10.112 35.852 1.00 75.81 193 HIS A C 1
ATOM 1529 O O . HIS A 1 193 ? -39.226 -11.022 35.169 1.00 75.81 193 HIS A O 1
ATOM 1535 N N . ASP A 1 194 ? -39.738 -8.858 35.411 1.00 76.62 194 ASP A N 1
ATOM 1536 C CA . ASP A 1 194 ? -39.385 -8.499 34.034 1.00 76.62 194 ASP A CA 1
ATOM 1537 C C . ASP A 1 194 ? -37.882 -8.241 33.845 1.00 76.62 194 ASP A C 1
ATOM 1539 O O . ASP A 1 194 ? -37.267 -8.793 32.930 1.00 76.62 194 ASP A O 1
ATOM 1543 N N . GLU A 1 195 ? -37.242 -7.489 34.744 1.00 74.31 195 GLU A N 1
ATOM 1544 C CA . GLU A 1 195 ? -35.855 -7.025 34.559 1.00 74.31 195 GLU A CA 1
ATOM 1545 C C . GLU A 1 195 ? -34.802 -7.953 35.198 1.00 74.31 195 GLU A C 1
ATOM 1547 O O . GLU A 1 195 ? -33.625 -7.967 34.808 1.00 74.31 195 GLU A O 1
ATOM 1552 N N . LEU A 1 196 ? -35.202 -8.756 36.193 1.00 69.19 196 LEU A N 1
ATOM 1553 C CA . LEU A 1 196 ? -34.305 -9.615 36.982 1.00 69.19 196 LEU A CA 1
ATOM 1554 C C . LEU A 1 196 ? -34.475 -11.122 36.727 1.00 69.19 196 LEU A C 1
ATOM 1556 O O . LEU A 1 196 ? -33.824 -11.936 37.395 1.00 69.19 196 LEU A O 1
ATOM 1560 N N . ARG A 1 197 ? -35.263 -11.516 35.718 1.00 64.31 197 ARG A N 1
ATOM 1561 C CA . ARG A 1 197 ? -35.369 -12.909 35.250 1.00 64.31 197 ARG A CA 1
ATOM 1562 C C . ARG A 1 197 ? -33.974 -13.510 35.009 1.00 64.31 197 ARG A C 1
ATOM 1564 O O . ARG A 1 197 ? -33.229 -13.078 34.134 1.00 64.31 197 ARG A O 1
ATOM 1571 N N . GLY A 1 198 ? -33.611 -14.503 35.826 1.00 63.03 198 GLY A N 1
ATOM 1572 C CA . GLY A 1 198 ? -32.330 -15.224 35.763 1.00 63.03 198 GLY A CA 1
ATOM 1573 C C . GLY A 1 198 ? -31.326 -14.907 36.880 1.00 63.03 198 GLY A C 1
ATOM 1574 O O . GLY A 1 198 ? -30.365 -15.656 37.054 1.00 63.03 198 GLY A O 1
ATOM 1575 N N . VAL A 1 199 ? -31.542 -13.867 37.697 1.00 65.38 199 VAL A N 1
ATOM 1576 C CA . VAL A 1 199 ? -30.699 -13.595 38.876 1.00 65.38 199 VAL A CA 1
ATOM 1577 C C . VAL A 1 199 ? -31.216 -14.399 40.075 1.00 65.38 199 VAL A C 1
ATOM 1579 O O . VAL A 1 199 ? -31.864 -13.887 40.985 1.00 65.38 199 VAL A O 1
ATOM 1582 N N . HIS A 1 200 ? -30.937 -15.705 40.080 1.00 59.88 200 HIS A N 1
ATOM 1583 C CA . HIS A 1 200 ? -31.394 -16.625 41.132 1.00 59.88 200 HIS A CA 1
ATOM 1584 C C . HIS A 1 200 ? -30.844 -16.301 42.531 1.00 59.88 200 HIS A C 1
ATOM 1586 O O . HIS A 1 200 ? -31.452 -16.696 43.525 1.00 59.88 200 HIS A O 1
ATOM 1592 N N . SER A 1 201 ? -29.738 -15.555 42.625 1.00 57.72 201 SER A N 1
ATOM 1593 C CA . SER A 1 201 ? -29.146 -15.119 43.897 1.00 57.72 201 SER A CA 1
ATOM 1594 C C . SER A 1 201 ? -30.039 -14.158 44.688 1.00 57.72 201 SER A C 1
ATOM 1596 O O . SER A 1 201 ? -29.897 -14.058 45.903 1.00 57.72 201 SER A O 1
ATOM 1598 N N . LEU A 1 202 ? -30.999 -13.498 44.038 1.00 58.19 202 LEU A N 1
ATOM 1599 C CA . LEU A 1 202 ? -31.914 -12.557 44.692 1.00 58.19 202 LEU A CA 1
ATOM 1600 C C . LEU A 1 202 ? -33.212 -13.204 45.154 1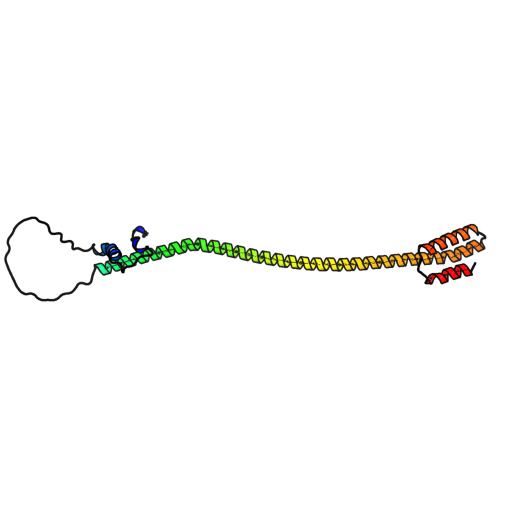.00 58.19 202 LEU A C 1
ATOM 1602 O O . LEU A 1 202 ? -33.971 -12.592 45.903 1.00 58.19 202 LEU A O 1
ATOM 1606 N N . ARG A 1 203 ? -33.439 -14.470 44.790 1.00 62.47 203 ARG A N 1
ATOM 1607 C CA . ARG A 1 203 ? -34.586 -15.229 45.281 1.00 62.47 203 ARG A CA 1
ATOM 1608 C C . ARG A 1 203 ? -34.570 -15.337 46.805 1.00 62.47 203 ARG A C 1
ATOM 1610 O O . ARG A 1 203 ? -35.639 -15.309 47.387 1.00 62.47 203 ARG A O 1
ATOM 1617 N N . SER A 1 204 ? -33.400 -15.372 47.452 1.00 55.03 204 SER A N 1
ATOM 1618 C CA . SER A 1 204 ? -33.311 -15.335 48.922 1.00 55.03 204 SER A CA 1
ATOM 1619 C C . SER A 1 204 ? -33.731 -13.993 49.525 1.00 55.03 204 SER A C 1
ATOM 1621 O O . SER A 1 204 ? -34.295 -13.974 50.612 1.00 55.03 204 SER A O 1
ATOM 1623 N N . VAL A 1 205 ? -33.500 -12.876 48.828 1.00 59.41 205 VAL A N 1
ATOM 1624 C CA . VAL A 1 205 ? -33.927 -11.543 49.289 1.00 59.41 205 VAL A CA 1
ATOM 1625 C C . VAL A 1 205 ? -35.438 -11.395 49.123 1.00 59.41 205 VAL A C 1
ATOM 1627 O O . VAL A 1 205 ? -36.121 -10.993 50.056 1.00 59.41 205 VAL A O 1
ATOM 1630 N N . VAL A 1 206 ? -35.978 -11.826 47.981 1.00 59.44 206 VAL A N 1
ATOM 1631 C CA . VAL A 1 206 ? -37.431 -11.906 47.759 1.00 59.44 206 VAL A CA 1
ATOM 1632 C C . VAL A 1 206 ? -38.090 -12.858 48.760 1.00 59.44 206 VAL A C 1
ATOM 1634 O O . VAL A 1 206 ? -39.147 -12.545 49.295 1.00 59.44 206 VAL A O 1
ATOM 1637 N N . PHE A 1 207 ? -37.441 -13.981 49.080 1.00 57.25 207 PHE A N 1
ATOM 1638 C CA . PHE A 1 207 ? -37.935 -14.940 50.066 1.00 57.25 207 PHE A CA 1
ATOM 1639 C C . PHE A 1 207 ? -38.006 -14.335 51.475 1.00 57.25 207 PHE A C 1
ATOM 1641 O O . PHE A 1 207 ? -38.974 -14.584 52.188 1.00 57.25 207 PHE A O 1
ATOM 1648 N N . LEU A 1 208 ? -37.040 -13.489 51.856 1.00 52.44 208 LEU A N 1
ATOM 1649 C CA . LEU A 1 208 ? -37.084 -12.726 53.110 1.00 52.44 208 LEU A CA 1
ATOM 1650 C C . LEU A 1 208 ? -38.212 -11.685 53.132 1.00 52.44 208 LEU A C 1
ATOM 1652 O O . LEU A 1 208 ? -38.817 -11.482 54.181 1.00 52.44 208 LEU A O 1
ATOM 1656 N N . ILE A 1 209 ? -38.535 -11.067 51.991 1.00 55.31 209 ILE A N 1
ATOM 1657 C CA . ILE A 1 209 ? -39.686 -10.158 51.869 1.00 55.31 209 ILE A CA 1
ATOM 1658 C C . ILE A 1 209 ? -40.998 -10.937 52.060 1.00 55.31 209 ILE A C 1
ATOM 1660 O O . ILE A 1 209 ? -41.873 -10.483 52.790 1.00 55.31 209 ILE A O 1
ATOM 1664 N N . THR A 1 210 ? -41.116 -12.139 51.484 1.00 54.25 210 THR A N 1
ATOM 1665 C CA . THR A 1 210 ? -42.310 -12.990 51.640 1.00 54.25 210 THR A CA 1
ATOM 1666 C C . THR A 1 210 ? -42.433 -13.681 52.998 1.00 54.25 210 THR A C 1
ATOM 1668 O O . THR A 1 210 ? -43.535 -14.070 53.350 1.00 54.25 210 THR A O 1
ATOM 1671 N N . LEU A 1 211 ? -41.341 -13.859 53.754 1.00 44.06 211 LEU A N 1
ATOM 1672 C CA . LEU A 1 211 ? -41.383 -14.461 55.098 1.00 44.06 211 LEU A CA 1
ATOM 1673 C C . LEU A 1 211 ? -41.661 -13.454 56.222 1.00 44.06 211 LEU A C 1
ATOM 1675 O O . LEU A 1 211 ? -41.904 -13.873 57.350 1.00 44.06 211 LEU A O 1
ATOM 1679 N N . SER A 1 212 ? -41.556 -12.151 55.939 1.00 41.44 212 SER A N 1
ATOM 1680 C CA . SER A 1 212 ? -41.801 -11.082 56.915 1.00 41.44 212 SER A CA 1
ATOM 1681 C C . SER A 1 212 ? -43.207 -10.464 56.814 1.00 41.44 212 SER A C 1
ATOM 1683 O O . SER A 1 212 ? -43.501 -9.568 57.607 1.00 41.44 212 SER A O 1
ATOM 1685 N N . SER A 1 213 ? -44.038 -10.896 55.855 1.00 45.41 213 SER A N 1
ATOM 1686 C CA . SER A 1 213 ? -45.502 -10.694 55.846 1.00 45.41 213 SER A CA 1
ATOM 1687 C C . SER A 1 213 ? -46.196 -11.916 56.429 1.00 45.41 213 SER A C 1
ATOM 1689 O O . SER A 1 213 ? -47.243 -11.723 57.080 1.00 45.41 213 SER A O 1
#

Foldseek 3Di:
DDDPVLPPCLVVDPPNDCVDPVSVVVLCVLQVPDDDDPDDDDDDDDDDDDDDDDDDDDDDPPDPDPSVVVSVVSVVVSVVVVVVVVVVVCVVVVVVVVVVVVVVVVVVVVVVVVVVVVVVVVVVVVVVVVVVVVVVVVVVVVVVVVVVVVLVVVVVVLVVVLVVVLVVLVVCVVVVVVVVSVVSVVVNVVCCVPSVVPVVVCVVVVVVSVVVD

Radius of gyration: 62.93 Å; chains: 1; bounding box: 129×34×160 Å